Protein AF-A0A6P6FP82-F1 (afdb_monomer_lite)

Secondary structure (DSSP, 8-state):
--HHHHHHHHT-HHHHHHHHHH-GGGGG---TTS--HHHHHHHTT-HHHHHHHHHTHHHHTTTTT---TTS--HHHHHHHHT-HHHHHHHHH-TTS-SS---TTS--HHHHHHT-SSS-HHHHHHHHHHHHHHHHHHHHHHHH-----------------------------------------------------------HHHHHHHHHHHHHHHHHHHHHHHHHHHHT--TT-B-TTS-BTTTTSHHHHHHHHHHHHHHHHTT-

Foldseek 3Di:
DDPLLVCLLVLVQVVNVVCCVVPVPLQCDADPFRAGSLLNNLLSVNQVNNVVCLVVCVSVLVRQQDATNQQDGSLLSNLQSQPLVSNLVLLQRLSHDQCGATPVRDGSLNSNVVDPSHDPVSSVSSVVSNVVSVVVVVVVVVVPPDDDPPDDDDDDDDDDDDDDDDDDDDDDDYYDDDDDDDDDDDDDDDDDDDDDDDDDPCPVVVVVVVVVVVVVVVVVVVVVVVVVVVVQQPQHADPVRHRPCPPPPVSVVVVVVVVVVVVVVVD

Radius of gyration: 35.84 Å; chains: 1; bounding box: 70×72×94 Å

pLDDT: mean 72.6, std 26.02, range [20.81, 97.88]

Structure (mmCIF, N/CA/C/O backbone):
data_AF-A0A6P6FP82-F1
#
_entry.id   AF-A0A6P6FP82-F1
#
loop_
_atom_site.group_PDB
_atom_site.id
_atom_site.type_symbol
_atom_site.label_atom_id
_atom_site.label_alt_id
_atom_site.label_comp_id
_atom_site.label_asym_id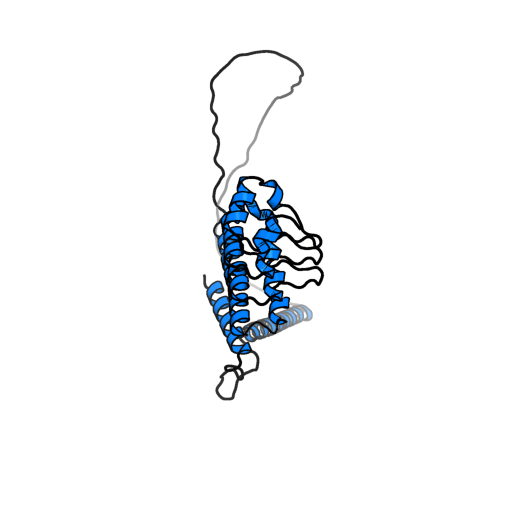
_atom_site.label_entity_id
_atom_site.label_seq_id
_atom_site.pdbx_PDB_ins_code
_atom_site.Cartn_x
_atom_site.Cartn_y
_atom_site.Cartn_z
_atom_site.occupancy
_atom_site.B_iso_or_equiv
_atom_site.auth_seq_id
_atom_site.auth_comp_id
_atom_site.auth_asym_id
_atom_site.auth_atom_id
_atom_site.pdbx_PDB_model_num
ATOM 1 N N . MET A 1 1 ? -0.947 2.609 -21.643 1.00 79.69 1 MET A N 1
ATOM 2 C CA . MET A 1 1 ? -0.462 1.317 -21.106 1.00 79.69 1 MET A CA 1
ATOM 3 C C . MET A 1 1 ? 0.835 0.997 -21.827 1.00 79.69 1 MET A C 1
ATOM 5 O O . MET A 1 1 ? 0.791 0.861 -23.040 1.00 79.69 1 MET A O 1
ATOM 9 N N . SER A 1 2 ? 1.967 0.987 -21.117 1.00 92.62 2 SER A N 1
ATOM 10 C CA . SER A 1 2 ? 3.308 0.765 -21.699 1.00 92.62 2 SER A CA 1
ATOM 11 C C . SER A 1 2 ? 3.771 -0.691 -21.548 1.00 92.62 2 SER A C 1
ATOM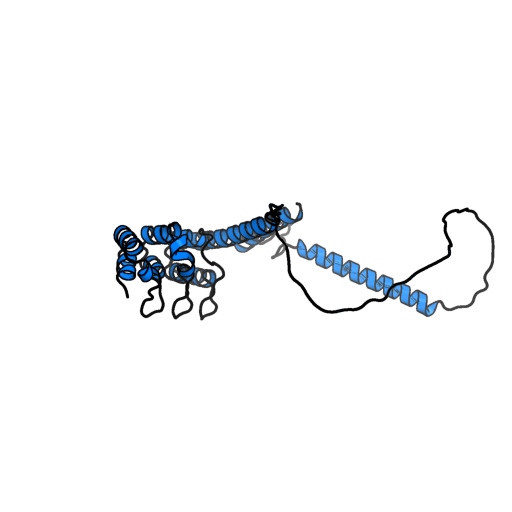 13 O O . SER A 1 2 ? 3.133 -1.471 -20.837 1.00 92.62 2 SER A O 1
ATOM 15 N N . ALA A 1 3 ? 4.902 -1.048 -22.169 1.00 94.12 3 ALA A N 1
ATOM 16 C CA . ALA A 1 3 ? 5.528 -2.365 -22.016 1.00 94.12 3 ALA A CA 1
ATOM 17 C C . ALA A 1 3 ? 5.774 -2.729 -20.538 1.00 94.12 3 ALA A C 1
ATOM 19 O O . ALA A 1 3 ? 5.470 -3.848 -20.125 1.00 94.12 3 ALA A O 1
ATOM 20 N N . LEU A 1 4 ? 6.206 -1.759 -19.721 1.00 94.38 4 LEU A N 1
ATOM 21 C CA . LEU A 1 4 ? 6.426 -1.944 -18.284 1.00 94.38 4 LEU A CA 1
ATOM 22 C C . LEU A 1 4 ? 5.133 -2.323 -17.541 1.00 94.38 4 LEU A C 1
ATOM 24 O O . LEU A 1 4 ? 5.138 -3.229 -16.713 1.00 94.38 4 LEU A O 1
ATOM 28 N N . HIS A 1 5 ? 3.999 -1.695 -17.880 1.00 95.62 5 HIS A N 1
ATOM 29 C CA . HIS A 1 5 ? 2.698 -2.036 -17.287 1.00 95.62 5 HIS A CA 1
ATOM 30 C C . HIS A 1 5 ? 2.266 -3.461 -17.643 1.00 95.62 5 HIS A C 1
ATOM 32 O O . HIS A 1 5 ? 1.695 -4.163 -16.813 1.00 95.62 5 HIS A O 1
ATOM 38 N N . ILE A 1 6 ? 2.518 -3.892 -18.882 1.00 96.31 6 ILE A N 1
ATOM 39 C CA . ILE A 1 6 ? 2.171 -5.241 -19.340 1.00 96.31 6 ILE A CA 1
ATOM 40 C C . ILE A 1 6 ? 3.038 -6.276 -18.618 1.00 96.31 6 ILE A C 1
ATOM 42 O O . ILE A 1 6 ? 2.504 -7.265 -18.117 1.00 96.31 6 ILE A O 1
ATOM 46 N N . ALA A 1 7 ? 4.346 -6.030 -18.515 1.00 96.19 7 ALA A N 1
ATOM 47 C CA . ALA A 1 7 ? 5.264 -6.895 -17.783 1.00 96.19 7 ALA A CA 1
ATOM 48 C C . ALA A 1 7 ? 4.875 -7.000 -16.297 1.00 96.19 7 ALA A C 1
ATOM 50 O O . ALA A 1 7 ? 4.770 -8.109 -15.772 1.00 96.19 7 ALA A O 1
ATOM 51 N N . ALA A 1 8 ? 4.538 -5.874 -15.658 1.00 96.31 8 ALA A N 1
ATOM 52 C CA . ALA A 1 8 ? 4.043 -5.830 -14.282 1.00 96.31 8 ALA A CA 1
ATOM 53 C C . ALA A 1 8 ? 2.727 -6.597 -14.095 1.00 96.31 8 ALA A C 1
ATOM 55 O O . ALA A 1 8 ? 2.606 -7.396 -13.172 1.00 96.31 8 ALA A O 1
ATOM 56 N N . LYS A 1 9 ? 1.766 -6.434 -15.014 1.00 97.06 9 LYS A N 1
ATOM 57 C CA . LYS A 1 9 ? 0.499 -7.183 -15.013 1.00 97.06 9 LYS A CA 1
ATOM 58 C C . LYS A 1 9 ? 0.713 -8.693 -15.111 1.00 97.06 9 LYS A C 1
ATOM 60 O O . LYS A 1 9 ? -0.011 -9.474 -14.494 1.00 97.06 9 LYS A O 1
ATOM 65 N N . LYS A 1 10 ? 1.668 -9.114 -15.943 1.00 97.19 10 LYS A N 1
ATOM 66 C CA . LYS A 1 10 ? 1.971 -10.530 -16.185 1.00 97.19 10 LYS A CA 1
ATOM 67 C C . LYS A 1 10 ? 2.875 -11.141 -15.118 1.00 97.19 10 LYS A C 1
ATOM 69 O O . LYS A 1 10 ? 2.835 -12.353 -14.951 1.00 97.19 10 LYS A O 1
ATOM 74 N N . GLY A 1 11 ? 3.593 -10.326 -14.348 1.00 95.69 11 GLY A N 1
ATOM 75 C CA . GLY A 1 11 ? 4.520 -10.801 -13.324 1.00 95.69 11 GLY A CA 1
ATOM 76 C C . GLY A 1 11 ? 5.910 -11.135 -13.870 1.00 95.69 11 GLY A C 1
ATOM 77 O O . GLY A 1 11 ? 6.600 -11.948 -13.275 1.00 95.69 11 GLY A O 1
ATOM 78 N N . HIS A 1 12 ? 6.302 -10.568 -15.016 1.00 96.38 12 HIS A N 1
ATOM 79 C CA . HIS A 1 12 ? 7.582 -10.864 -15.669 1.00 96.38 12 HIS A CA 1
ATOM 80 C C . HIS A 1 12 ? 8.699 -9.950 -15.141 1.00 96.38 12 HIS A C 1
ATOM 82 O O . HIS A 1 12 ? 9.104 -9.002 -15.814 1.00 96.38 12 HIS A O 1
ATOM 88 N N . ASP A 1 13 ? 9.195 -10.225 -13.939 1.00 92.69 13 ASP A N 1
ATOM 89 C CA . ASP A 1 13 ? 10.244 -9.459 -13.251 1.00 92.69 13 ASP A CA 1
ATOM 90 C C . ASP A 1 13 ? 11.551 -9.345 -14.058 1.00 92.69 13 ASP A C 1
ATOM 92 O O . ASP A 1 13 ? 12.123 -8.259 -14.143 1.00 92.69 13 ASP A O 1
ATOM 96 N N . ALA A 1 14 ? 11.973 -10.407 -14.753 1.00 93.25 14 ALA A N 1
ATOM 97 C CA . ALA A 1 14 ? 13.157 -10.367 -15.616 1.00 93.25 14 ALA A CA 1
ATOM 98 C C . ALA A 1 14 ? 13.031 -9.328 -16.748 1.00 93.25 14 ALA A C 1
ATOM 100 O O . ALA A 1 14 ? 13.979 -8.602 -17.044 1.00 93.25 14 ALA A O 1
ATOM 101 N N . ILE A 1 15 ? 11.843 -9.210 -17.352 1.00 94.00 15 ILE A N 1
ATOM 102 C CA . ILE A 1 15 ? 11.577 -8.218 -18.404 1.00 94.00 15 ILE A CA 1
ATOM 103 C C . ILE A 1 15 ? 11.550 -6.812 -17.806 1.00 94.00 15 ILE A C 1
ATOM 105 O O . ILE A 1 15 ? 12.083 -5.884 -18.405 1.00 94.00 15 ILE A O 1
ATOM 109 N N . ILE A 1 16 ? 10.950 -6.649 -16.624 1.00 93.56 16 ILE A N 1
ATOM 110 C CA . ILE A 1 16 ? 10.931 -5.366 -15.909 1.00 93.56 16 ILE A CA 1
ATOM 111 C C . ILE A 1 16 ? 12.363 -4.895 -15.647 1.00 93.56 16 ILE A C 1
ATOM 113 O O . ILE A 1 16 ? 12.669 -3.743 -15.941 1.00 93.56 16 ILE A O 1
ATOM 117 N N . ARG A 1 17 ? 13.247 -5.787 -15.180 1.00 91.25 17 ARG A N 1
ATOM 118 C CA . ARG A 1 17 ? 14.666 -5.484 -14.949 1.00 91.25 17 ARG A CA 1
ATOM 119 C C . ARG A 1 17 ? 15.355 -4.994 -16.225 1.00 91.25 17 ARG A C 1
ATOM 121 O O . ARG A 1 17 ? 15.897 -3.896 -16.237 1.00 91.25 17 ARG A O 1
ATOM 128 N N . VAL A 1 18 ? 15.237 -5.745 -17.323 1.00 93.06 18 VAL A N 1
ATOM 129 C CA . VAL A 1 18 ? 15.828 -5.354 -18.618 1.00 93.06 18 VAL A CA 1
ATOM 130 C C . VAL A 1 18 ? 15.282 -4.011 -19.113 1.00 93.06 18 VAL A C 1
ATOM 132 O O . VAL A 1 18 ? 16.049 -3.186 -19.605 1.00 93.06 18 VAL A O 1
ATOM 135 N N . LEU A 1 19 ? 13.974 -3.767 -18.975 1.00 91.50 19 LEU A N 1
ATOM 136 C CA . LEU A 1 19 ? 13.350 -2.503 -19.380 1.00 91.50 19 LEU A CA 1
ATOM 137 C C . LEU A 1 19 ? 13.852 -1.318 -18.550 1.00 91.50 19 LEU A C 1
ATOM 139 O O . LEU A 1 19 ? 14.096 -0.258 -19.117 1.00 91.50 19 LEU A O 1
ATOM 143 N N . MET A 1 20 ? 14.019 -1.495 -17.238 1.00 88.25 20 MET A N 1
ATOM 144 C CA . MET A 1 20 ? 14.558 -0.455 -16.357 1.00 88.25 20 MET A CA 1
ATOM 145 C C . MET A 1 20 ? 16.017 -0.130 -16.664 1.00 88.25 20 MET A C 1
ATOM 147 O O . MET A 1 20 ? 16.399 1.035 -16.609 1.00 88.25 20 MET A O 1
ATOM 151 N N . ASP A 1 21 ? 16.816 -1.145 -16.992 1.00 89.19 21 ASP A N 1
ATOM 152 C CA . ASP A 1 21 ? 18.240 -0.971 -17.277 1.00 89.19 21 ASP A CA 1
ATOM 153 C C . ASP A 1 21 ? 18.470 -0.381 -18.678 1.00 89.19 21 ASP A C 1
ATOM 155 O O . ASP A 1 21 ? 19.372 0.429 -18.875 1.00 89.19 21 ASP A O 1
ATOM 159 N N . SER A 1 22 ? 17.629 -0.747 -19.651 1.00 90.12 22 SER A N 1
ATOM 160 C CA . SER A 1 22 ? 17.764 -0.293 -21.043 1.00 90.12 22 SER A CA 1
ATOM 161 C C . SER A 1 22 ? 17.087 1.053 -21.307 1.00 90.12 22 SER A C 1
ATOM 163 O O . SER A 1 22 ? 17.529 1.808 -22.171 1.00 90.12 22 SER A O 1
ATOM 165 N N . CYS A 1 23 ? 15.979 1.348 -20.619 1.00 86.50 23 CYS A N 1
ATOM 166 C CA . CYS A 1 23 ? 15.167 2.542 -20.855 1.00 86.50 23 CYS A CA 1
ATOM 167 C C . CYS A 1 23 ? 14.609 3.100 -19.531 1.00 86.50 23 CYS A C 1
ATOM 169 O O . CYS A 1 23 ? 13.426 2.910 -19.245 1.00 86.50 23 CYS A O 1
ATOM 171 N N . PRO A 1 24 ? 15.408 3.825 -18.727 1.00 82.69 24 PRO A N 1
ATOM 172 C CA . PRO A 1 24 ? 14.985 4.317 -17.411 1.00 82.69 24 PRO A CA 1
ATOM 173 C C . PRO A 1 24 ? 13.708 5.175 -17.440 1.00 82.69 24 PRO A C 1
ATOM 175 O O . PRO A 1 24 ? 12.875 5.083 -16.535 1.00 82.69 24 PRO A O 1
ATOM 178 N N . ASP A 1 25 ? 13.503 5.934 -18.520 1.00 84.50 25 ASP A N 1
ATOM 179 C CA . ASP A 1 25 ? 12.360 6.837 -18.713 1.00 84.50 25 ASP A CA 1
ATOM 180 C C . ASP A 1 25 ? 10.998 6.123 -18.674 1.00 84.50 25 ASP A C 1
ATOM 182 O O . ASP A 1 25 ? 9.969 6.728 -18.362 1.00 84.50 25 ASP A O 1
ATOM 186 N N . VAL A 1 26 ? 10.962 4.810 -18.944 1.00 85.56 26 VAL A N 1
ATOM 187 C CA . VAL A 1 26 ? 9.708 4.037 -18.959 1.00 85.56 26 VAL A CA 1
ATOM 188 C C . VAL A 1 26 ? 9.077 3.888 -17.574 1.00 85.56 26 VAL A C 1
ATOM 190 O O . VAL A 1 26 ? 7.885 3.581 -17.488 1.00 85.56 26 VAL A O 1
ATOM 193 N N . CYS A 1 27 ? 9.849 4.111 -16.504 1.00 84.69 27 CYS A N 1
ATOM 194 C CA . CYS A 1 27 ? 9.399 4.007 -15.116 1.00 84.69 27 CYS A CA 1
ATOM 195 C C . CYS A 1 27 ? 8.324 5.044 -14.770 1.00 84.69 27 CYS A C 1
ATOM 197 O O . CYS A 1 27 ? 7.363 4.717 -14.075 1.00 84.69 27 CYS A O 1
ATOM 199 N N . GLY A 1 28 ? 8.457 6.268 -15.291 1.00 87.19 28 GLY A N 1
ATOM 200 C CA . GLY A 1 28 ? 7.539 7.378 -15.018 1.00 87.19 28 GLY A CA 1
ATOM 201 C C . GLY A 1 28 ? 6.257 7.368 -15.852 1.00 87.19 28 GLY A C 1
ATOM 202 O O . GLY A 1 28 ? 5.385 8.213 -15.655 1.00 87.19 28 GLY A O 1
ATOM 203 N N . LEU A 1 29 ? 6.116 6.432 -16.796 1.00 91.19 29 LEU A N 1
ATOM 204 C CA . LEU A 1 29 ? 4.937 6.367 -17.651 1.00 91.19 29 LEU A CA 1
ATOM 205 C C . LEU A 1 29 ? 3.703 5.952 -16.849 1.00 91.19 29 LEU A C 1
ATOM 207 O O . LEU A 1 29 ? 3.738 4.998 -16.072 1.00 91.19 29 LEU A O 1
ATOM 211 N N . LEU A 1 30 ? 2.585 6.619 -17.129 1.00 94.44 30 LEU A N 1
ATOM 212 C CA . LEU A 1 30 ? 1.287 6.327 -16.531 1.00 94.44 30 LEU A CA 1
ATOM 213 C C . LEU A 1 30 ? 0.349 5.660 -17.544 1.00 94.44 30 LEU A C 1
ATOM 215 O O . LEU A 1 30 ? 0.445 5.860 -18.760 1.00 94.44 30 LEU A O 1
ATOM 219 N N . ASP A 1 31 ? -0.576 4.836 -17.057 1.00 94.81 31 ASP A N 1
ATOM 220 C CA . ASP A 1 31 ? -1.685 4.340 -17.864 1.00 94.81 31 ASP A CA 1
ATOM 221 C C . ASP A 1 31 ? -2.816 5.383 -18.006 1.00 94.81 31 ASP A C 1
ATOM 223 O O . ASP A 1 31 ? -2.752 6.499 -17.497 1.00 94.81 31 ASP A O 1
ATOM 227 N N . LYS A 1 32 ? -3.895 5.014 -18.710 1.00 95.56 32 LYS A N 1
ATOM 228 C CA . LYS A 1 32 ? -5.058 5.895 -18.938 1.00 95.56 32 LYS A CA 1
ATOM 229 C C . LYS A 1 32 ? -5.814 6.287 -17.657 1.00 95.56 32 LYS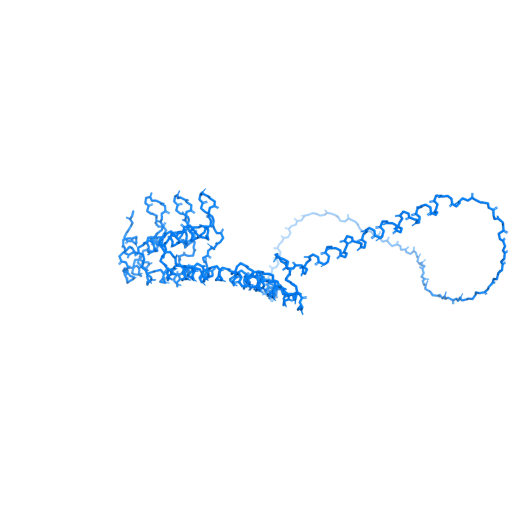 A C 1
ATOM 231 O O . LYS A 1 32 ? -6.678 7.156 -17.698 1.00 95.56 32 LYS A O 1
ATOM 236 N N . HIS A 1 33 ? -5.529 5.621 -16.543 1.00 95.25 33 HIS A N 1
ATOM 237 C CA . HIS A 1 33 ? -6.102 5.881 -15.229 1.00 95.25 33 HIS A CA 1
ATOM 238 C C . HIS A 1 33 ? -5.115 6.610 -14.308 1.00 95.25 33 HIS A C 1
ATOM 240 O O . HIS A 1 33 ? -5.393 6.726 -13.117 1.00 95.25 33 HIS A O 1
ATOM 246 N N . GLY A 1 34 ? -3.985 7.096 -14.833 1.00 95.31 34 GLY A N 1
ATOM 247 C CA . GLY A 1 34 ? -2.948 7.746 -14.032 1.00 95.31 34 GLY A CA 1
ATOM 248 C C . GLY A 1 34 ? -2.167 6.764 -13.158 1.00 95.31 34 GLY A C 1
ATOM 249 O O . GLY A 1 34 ? -1.538 7.175 -12.192 1.00 95.31 34 GLY A O 1
ATOM 250 N N . ARG A 1 35 ? -2.226 5.460 -13.448 1.00 95.38 35 ARG A N 1
ATOM 251 C CA . ARG A 1 35 ? -1.578 4.428 -12.634 1.00 95.38 35 ARG A CA 1
ATOM 252 C C . ARG A 1 35 ? -0.172 4.156 -13.137 1.00 95.38 35 ARG A C 1
ATOM 254 O O . ARG A 1 35 ? 0.047 4.086 -14.341 1.00 95.38 35 ARG A O 1
ATOM 261 N N . THR A 1 36 ? 0.747 3.933 -12.207 1.00 94.88 36 THR A N 1
ATOM 262 C CA . THR A 1 36 ? 2.095 3.424 -12.496 1.00 94.88 36 THR A CA 1
ATOM 263 C C . THR A 1 36 ? 2.077 1.907 -12.705 1.00 94.88 36 THR A C 1
ATOM 265 O O . THR A 1 36 ? 1.128 1.219 -12.316 1.00 94.88 36 THR A O 1
ATOM 268 N N . ALA A 1 37 ? 3.166 1.343 -13.234 1.00 94.94 37 ALA A N 1
ATOM 269 C CA . ALA A 1 37 ? 3.341 -0.111 -13.312 1.00 94.94 37 ALA A CA 1
ATOM 270 C C . ALA A 1 37 ? 3.240 -0.806 -11.935 1.00 94.94 37 ALA A C 1
ATOM 272 O O . ALA A 1 37 ? 2.762 -1.937 -11.857 1.00 94.94 37 ALA A O 1
ATOM 273 N N . PHE A 1 38 ? 3.603 -0.111 -10.851 1.00 95.75 38 PHE A N 1
ATOM 274 C CA . PHE A 1 38 ? 3.488 -0.616 -9.481 1.00 95.75 38 PHE A CA 1
ATOM 275 C C . PHE A 1 38 ? 2.029 -0.845 -9.056 1.00 95.75 38 PHE A C 1
ATOM 277 O O . PHE A 1 38 ? 1.701 -1.917 -8.552 1.00 95.75 38 PHE A O 1
ATOM 284 N N . HIS A 1 39 ? 1.123 0.094 -9.359 1.00 96.94 39 HIS A N 1
ATOM 285 C CA . HIS A 1 39 ? -0.317 -0.093 -9.124 1.00 96.94 39 HIS A CA 1
ATOM 286 C C . HIS A 1 39 ? -0.846 -1.335 -9.846 1.00 96.94 39 HIS A C 1
ATOM 288 O O . HIS A 1 39 ? -1.628 -2.095 -9.282 1.00 96.94 39 HIS A O 1
ATOM 294 N N . ILE A 1 40 ? -0.402 -1.555 -11.089 1.00 97.06 40 ILE A N 1
ATOM 295 C CA . ILE A 1 40 ? -0.829 -2.704 -11.893 1.00 97.06 40 ILE A CA 1
ATOM 296 C C . ILE A 1 40 ? -0.309 -4.018 -11.312 1.00 97.06 40 ILE A C 1
ATOM 298 O O . ILE A 1 40 ? -1.050 -5.000 -11.300 1.00 97.06 40 ILE A O 1
ATOM 302 N N . ALA A 1 41 ? 0.935 -4.053 -10.826 1.00 96.81 41 ALA A N 1
ATOM 303 C CA . ALA A 1 41 ? 1.494 -5.234 -10.168 1.00 96.81 41 ALA A CA 1
ATOM 304 C C . ALA A 1 41 ? 0.691 -5.612 -8.916 1.00 96.81 41 ALA A C 1
ATOM 306 O O . ALA A 1 41 ? 0.371 -6.786 -8.728 1.00 96.81 41 ALA A O 1
ATOM 307 N N . VAL A 1 42 ? 0.321 -4.614 -8.108 1.00 97.62 42 VAL A N 1
ATOM 308 C CA . VAL A 1 42 ? -0.512 -4.795 -6.912 1.00 97.62 42 VAL A CA 1
ATOM 309 C C . VAL A 1 42 ? -1.920 -5.267 -7.281 1.00 97.62 42 VAL A C 1
ATOM 311 O O . VAL A 1 42 ? -2.366 -6.289 -6.768 1.00 97.62 42 VAL A O 1
ATOM 314 N N . GLU A 1 43 ? -2.593 -4.590 -8.218 1.00 97.50 43 GLU A N 1
ATOM 315 C CA . GLU A 1 43 ? -3.927 -4.979 -8.705 1.00 97.50 43 GLU A CA 1
ATOM 316 C C . GLU A 1 43 ? -3.940 -6.410 -9.262 1.00 97.50 43 GLU A C 1
ATOM 318 O O . GLU A 1 43 ? -4.875 -7.175 -9.039 1.00 97.50 43 GLU A O 1
ATOM 323 N N . SER A 1 44 ? -2.870 -6.788 -9.966 1.00 97.44 44 SER A N 1
ATOM 324 C CA . SER A 1 44 ? -2.718 -8.101 -10.607 1.00 97.44 44 SER A CA 1
ATOM 325 C C . SER A 1 44 ? -2.136 -9.174 -9.681 1.00 97.44 44 SER A C 1
ATOM 327 O O . SER A 1 44 ? -1.836 -10.279 -10.147 1.00 97.44 44 SER A O 1
ATOM 329 N N . GLN A 1 45 ? -1.955 -8.848 -8.398 1.00 97.25 45 GLN A N 1
ATOM 330 C CA . GLN A 1 45 ? -1.483 -9.741 -7.342 1.00 97.25 45 GLN A CA 1
ATOM 331 C C . GLN A 1 45 ? -0.117 -10.384 -7.648 1.00 97.25 45 GLN A C 1
ATOM 333 O O . GLN A 1 45 ? 0.109 -11.572 -7.427 1.00 97.25 45 GLN A O 1
ATOM 338 N N . LYS A 1 46 ? 0.815 -9.612 -8.223 1.00 97.69 46 LYS A N 1
ATOM 339 C CA . LYS A 1 46 ? 2.152 -10.094 -8.611 1.00 97.69 46 LYS A CA 1
ATOM 340 C C . LYS A 1 46 ? 3.175 -9.814 -7.521 1.00 97.69 46 LYS A C 1
ATOM 342 O O . LYS A 1 46 ? 3.978 -8.895 -7.638 1.00 97.69 46 LYS A O 1
ATOM 347 N N . GLU A 1 47 ? 3.163 -10.634 -6.474 1.00 96.06 47 GLU A N 1
ATOM 348 C CA . GLU A 1 47 ? 4.005 -10.458 -5.281 1.00 96.06 47 GLU A CA 1
ATOM 349 C C . GLU A 1 47 ? 5.493 -10.260 -5.578 1.00 96.06 47 GLU A C 1
ATOM 351 O O . GLU A 1 47 ? 6.103 -9.339 -5.042 1.00 96.06 47 GLU A O 1
ATOM 356 N N . MET A 1 48 ? 6.076 -11.099 -6.439 1.00 95.44 48 MET A N 1
ATOM 357 C CA . MET A 1 48 ? 7.506 -11.029 -6.765 1.00 95.44 48 MET A CA 1
ATOM 358 C C . MET A 1 48 ? 7.869 -9.702 -7.430 1.00 95.44 48 MET A C 1
ATOM 360 O O . MET A 1 48 ? 8.886 -9.099 -7.106 1.00 95.44 48 MET A O 1
ATOM 364 N N . VAL A 1 49 ? 6.991 -9.202 -8.300 1.00 95.69 49 VAL A N 1
ATOM 365 C CA . VAL A 1 49 ? 7.161 -7.895 -8.936 1.00 95.69 49 VAL A CA 1
ATOM 366 C C . VAL A 1 49 ? 6.967 -6.759 -7.930 1.00 95.69 49 VAL A C 1
ATOM 368 O O . VAL A 1 49 ? 7.704 -5.780 -7.975 1.00 95.69 49 VAL A O 1
ATOM 371 N N . VAL A 1 50 ? 6.011 -6.877 -7.002 1.00 95.75 50 VAL A N 1
ATOM 372 C CA . VAL A 1 50 ? 5.817 -5.889 -5.927 1.00 95.75 50 VAL A CA 1
ATOM 373 C C . VAL A 1 50 ? 7.067 -5.792 -5.051 1.00 95.75 50 VAL A C 1
ATOM 375 O O . VAL A 1 50 ? 7.551 -4.686 -4.827 1.00 95.75 50 VAL A O 1
ATOM 378 N N . LYS A 1 51 ? 7.625 -6.927 -4.610 1.00 94.50 51 LYS A N 1
ATOM 379 C CA . LYS A 1 51 ? 8.881 -6.968 -3.840 1.00 94.50 51 LYS A CA 1
ATOM 380 C C . LYS A 1 51 ? 10.031 -6.347 -4.626 1.00 94.50 51 LYS A C 1
ATOM 382 O O . LYS A 1 51 ? 10.704 -5.463 -4.109 1.00 94.50 51 LYS A O 1
ATOM 387 N N . PHE A 1 52 ? 10.173 -6.721 -5.896 1.00 92.81 52 PHE A N 1
ATOM 388 C CA . PHE A 1 52 ? 11.187 -6.156 -6.781 1.00 92.81 52 PHE A CA 1
ATOM 389 C C . PHE A 1 52 ? 11.100 -4.622 -6.875 1.00 92.81 52 PHE A C 1
ATOM 391 O O . PHE A 1 52 ? 12.108 -3.938 -6.723 1.00 92.81 52 PHE A O 1
ATOM 398 N N . PHE A 1 53 ? 9.901 -4.055 -7.054 1.00 92.25 53 PHE A N 1
ATOM 399 C CA . PHE A 1 53 ? 9.720 -2.598 -7.083 1.00 92.25 53 PHE A CA 1
ATOM 400 C C . PHE A 1 53 ? 10.074 -1.911 -5.748 1.00 92.25 53 PHE A C 1
ATOM 402 O O . PHE A 1 53 ? 10.554 -0.778 -5.767 1.00 92.25 53 PHE A O 1
ATOM 409 N N . LEU A 1 54 ? 9.848 -2.564 -4.602 1.00 91.00 54 LEU A N 1
ATOM 410 C CA . LEU A 1 54 ? 10.183 -2.029 -3.272 1.00 91.00 54 LEU A CA 1
ATOM 411 C C . LEU A 1 54 ? 11.690 -2.099 -2.959 1.00 91.00 54 LEU A C 1
ATOM 413 O O . LEU A 1 54 ? 12.250 -1.180 -2.347 1.00 91.00 54 LEU A O 1
ATOM 417 N N . GLU A 1 55 ? 12.356 -3.163 -3.410 1.00 89.06 55 GLU A N 1
ATOM 418 C CA . GLU A 1 55 ? 13.812 -3.333 -3.327 1.00 89.06 55 GLU A CA 1
ATOM 419 C C . GLU A 1 55 ? 14.528 -2.286 -4.190 1.00 89.06 55 GLU A C 1
ATOM 421 O O . GLU A 1 55 ? 15.397 -1.560 -3.708 1.00 89.06 55 GLU A O 1
ATOM 426 N N . GLU A 1 56 ? 14.071 -2.105 -5.43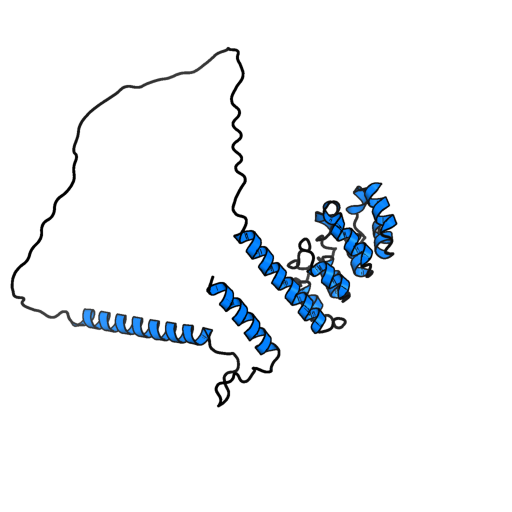0 1.00 82.88 56 GLU A N 1
ATOM 427 C CA . GLU A 1 56 ? 14.590 -1.120 -6.387 1.00 82.88 56 GLU A CA 1
ATOM 428 C C . GLU A 1 56 ? 14.034 0.296 -6.168 1.00 82.88 56 GLU A C 1
ATOM 430 O O . GLU A 1 56 ? 14.182 1.186 -7.012 1.00 82.88 56 GLU A O 1
ATOM 435 N N . ALA A 1 57 ? 13.410 0.552 -5.015 1.00 63.28 57 ALA A N 1
ATOM 436 C CA . ALA A 1 57 ? 12.732 1.814 -4.747 1.00 63.28 57 ALA A CA 1
ATOM 437 C C . ALA A 1 57 ? 13.664 3.033 -4.703 1.00 63.28 57 ALA A C 1
ATOM 439 O O . ALA A 1 57 ? 13.159 4.136 -4.598 1.00 63.28 57 ALA A O 1
ATOM 440 N N . ILE A 1 58 ? 14.990 2.902 -4.809 1.00 64.31 58 ILE A N 1
ATOM 441 C CA . ILE A 1 58 ? 15.870 4.064 -5.048 1.00 64.31 58 ILE A CA 1
ATOM 442 C C . ILE A 1 58 ? 15.590 4.657 -6.439 1.00 64.31 58 ILE A C 1
ATOM 444 O O . ILE A 1 58 ? 15.509 5.872 -6.585 1.00 64.31 58 ILE A O 1
ATOM 448 N N . ARG A 1 59 ? 15.361 3.803 -7.446 1.00 66.38 59 ARG A N 1
ATOM 449 C CA . ARG A 1 59 ? 15.004 4.207 -8.817 1.00 66.38 59 ARG A CA 1
ATOM 450 C C . ARG A 1 59 ? 13.521 4.559 -8.959 1.00 66.38 59 ARG A C 1
ATOM 452 O O . ARG A 1 59 ? 13.143 5.283 -9.872 1.00 66.38 59 ARG A O 1
ATOM 459 N N . PHE A 1 60 ? 12.684 4.042 -8.056 1.00 69.88 60 PHE A N 1
ATOM 460 C CA . PHE A 1 60 ? 11.220 4.131 -8.120 1.00 69.88 60 PHE A CA 1
ATOM 461 C C . PHE A 1 60 ? 10.591 4.960 -6.980 1.00 69.88 60 PHE A C 1
ATOM 463 O O . PHE A 1 60 ? 9.373 4.931 -6.799 1.00 69.88 60 PHE A O 1
ATOM 470 N N . ARG A 1 61 ? 11.402 5.685 -6.193 1.00 68.75 61 ARG A N 1
ATOM 471 C CA . ARG A 1 61 ? 11.014 6.259 -4.888 1.00 68.75 61 ARG A CA 1
ATOM 472 C C . ARG A 1 61 ? 9.802 7.171 -4.963 1.00 68.75 61 ARG A C 1
ATOM 474 O O . ARG A 1 61 ? 8.883 7.052 -4.160 1.00 68.75 61 ARG A O 1
ATOM 481 N N . ASP A 1 62 ? 9.789 8.048 -5.955 1.00 77.69 62 ASP A N 1
ATOM 482 C CA . ASP A 1 62 ? 8.723 9.036 -6.095 1.00 77.69 62 ASP A CA 1
ATOM 483 C C . ASP A 1 62 ? 7.453 8.412 -6.694 1.00 77.69 62 ASP A C 1
ATOM 485 O O . ASP A 1 62 ? 6.371 8.981 -6.601 1.00 77.69 62 ASP A O 1
ATOM 489 N N . LEU A 1 63 ? 7.561 7.205 -7.263 1.00 86.06 63 LEU A N 1
ATOM 490 C CA . LEU A 1 63 ? 6.501 6.525 -8.005 1.00 86.06 63 LEU A CA 1
ATOM 491 C C . LEU A 1 63 ? 5.695 5.529 -7.150 1.00 86.06 63 LEU A C 1
ATOM 493 O O . LEU A 1 63 ? 4.554 5.219 -7.502 1.00 86.06 63 LEU A O 1
ATOM 497 N N . ILE A 1 64 ? 6.252 5.017 -6.043 1.00 90.50 64 ILE A N 1
ATOM 498 C CA . ILE A 1 64 ? 5.576 4.024 -5.178 1.00 90.50 64 ILE A CA 1
ATOM 499 C C . ILE A 1 64 ? 4.377 4.605 -4.411 1.00 90.50 64 ILE A C 1
ATOM 501 O O . ILE A 1 64 ? 3.411 3.887 -4.157 1.00 90.50 64 ILE A O 1
ATOM 505 N N . ASN A 1 65 ? 4.411 5.906 -4.102 1.00 93.38 65 ASN A N 1
ATOM 506 C CA . ASN A 1 65 ? 3.339 6.629 -3.406 1.00 93.38 65 ASN A CA 1
ATOM 507 C C . ASN A 1 65 ? 2.521 7.534 -4.339 1.00 93.38 65 ASN A C 1
ATOM 509 O O . ASN A 1 65 ? 1.681 8.302 -3.866 1.00 93.38 65 ASN A O 1
ATOM 513 N N . LEU A 1 66 ? 2.747 7.458 -5.658 1.00 95.06 66 LEU A N 1
ATOM 514 C CA . LEU A 1 66 ? 1.934 8.205 -6.613 1.00 95.06 66 LEU A CA 1
ATOM 515 C C . LEU A 1 66 ? 0.464 7.827 -6.475 1.00 95.06 66 LEU A C 1
ATOM 517 O O . LEU A 1 66 ? 0.117 6.678 -6.203 1.00 95.06 66 LEU A O 1
ATOM 521 N N . LYS A 1 67 ? -0.390 8.820 -6.699 1.00 96.38 67 LYS A N 1
ATOM 522 C CA . LYS A 1 67 ? -1.837 8.659 -6.694 1.00 96.38 67 LYS A CA 1
ATOM 523 C C . LYS A 1 67 ? -2.349 8.526 -8.121 1.00 96.38 67 LYS A C 1
ATOM 525 O O . LYS A 1 67 ? -1.947 9.290 -8.996 1.00 96.38 67 LYS A O 1
ATOM 530 N N . ASP A 1 68 ? -3.263 7.590 -8.332 1.00 96.88 68 ASP A N 1
ATOM 531 C CA . ASP A 1 68 ? -3.991 7.452 -9.589 1.00 96.88 68 ASP A CA 1
ATOM 532 C C . ASP A 1 68 ? -5.038 8.572 -9.784 1.00 96.88 68 ASP A C 1
ATOM 534 O O . ASP A 1 68 ? -5.225 9.458 -8.943 1.00 96.88 68 ASP A O 1
ATOM 538 N N . ASN A 1 69 ? -5.798 8.519 -10.883 1.00 97.69 69 ASN A N 1
ATOM 539 C CA . ASN A 1 69 ? -6.846 9.503 -11.179 1.00 97.69 69 ASN A CA 1
ATOM 540 C C . ASN A 1 69 ? -7.976 9.552 -10.132 1.00 97.69 69 ASN A C 1
ATOM 542 O O . ASN A 1 69 ? -8.750 10.513 -10.124 1.00 97.69 69 ASN A O 1
ATOM 546 N N . LYS A 1 70 ? -8.107 8.550 -9.257 1.00 97.25 70 LYS A N 1
ATOM 547 C CA . LYS A 1 70 ? -9.057 8.508 -8.133 1.00 97.25 70 LYS A CA 1
ATOM 548 C C . LYS A 1 70 ? -8.407 8.914 -6.803 1.00 97.25 70 LYS A C 1
ATOM 550 O O . LYS A 1 70 ? -9.068 8.919 -5.768 1.00 97.25 70 LYS A O 1
ATOM 555 N N . GLY A 1 71 ? -7.136 9.307 -6.818 1.00 97.06 71 GLY A N 1
ATOM 556 C CA . GLY A 1 71 ? -6.382 9.632 -5.614 1.00 97.06 71 GLY A CA 1
ATOM 557 C C . GLY A 1 71 ? -5.852 8.400 -4.875 1.00 97.06 71 GLY A C 1
ATOM 558 O O . GLY A 1 71 ? -5.303 8.554 -3.790 1.00 97.06 71 GLY A O 1
ATOM 559 N N . ASN A 1 72 ? -6.024 7.193 -5.413 1.00 97.81 72 ASN A N 1
ATOM 560 C CA . ASN A 1 72 ? -5.590 5.968 -4.758 1.00 97.81 72 ASN A CA 1
ATOM 561 C C . ASN A 1 72 ? -4.090 5.773 -4.968 1.00 97.81 72 ASN A C 1
ATOM 563 O O . ASN A 1 72 ? -3.614 5.819 -6.098 1.00 97.81 72 ASN A O 1
ATOM 567 N N . THR A 1 73 ? -3.367 5.507 -3.884 1.00 96.94 73 THR A N 1
ATOM 568 C CA . THR A 1 73 ? -2.011 4.944 -3.956 1.00 96.94 73 THR A CA 1
ATOM 569 C C . THR A 1 73 ? -2.075 3.432 -4.173 1.00 96.94 73 THR A C 1
ATOM 571 O O . THR A 1 73 ? -3.127 2.807 -3.995 1.00 96.94 73 THR A O 1
ATOM 574 N N . ALA A 1 74 ? -0.937 2.802 -4.464 1.00 96.38 74 ALA A N 1
ATOM 575 C CA . ALA A 1 74 ? -0.848 1.346 -4.552 1.00 96.38 74 ALA A CA 1
ATOM 576 C C . ALA A 1 74 ? -1.329 0.635 -3.268 1.00 96.38 74 ALA A C 1
ATOM 578 O O . ALA A 1 74 ? -1.929 -0.434 -3.354 1.00 96.38 74 ALA A O 1
ATOM 579 N N . LEU A 1 75 ? -1.166 1.250 -2.088 1.00 96.94 75 LEU A N 1
ATOM 580 C CA . LEU A 1 75 ? -1.684 0.708 -0.826 1.00 96.94 75 LEU A CA 1
ATOM 581 C C . LEU A 1 75 ? -3.224 0.702 -0.772 1.00 96.94 75 LEU A C 1
ATOM 583 O O . LEU A 1 75 ? -3.813 -0.276 -0.316 1.00 96.94 75 LEU A O 1
ATOM 587 N N . HIS A 1 76 ? -3.893 1.732 -1.303 1.00 97.88 76 HIS A N 1
ATOM 588 C CA . HIS A 1 76 ? -5.359 1.745 -1.431 1.00 97.88 76 HIS A CA 1
ATOM 589 C C . HIS A 1 76 ? -5.845 0.656 -2.397 1.00 97.88 76 HIS A C 1
ATOM 591 O O . HIS A 1 76 ? -6.859 0.001 -2.149 1.00 97.88 76 HIS A O 1
ATOM 597 N N . VAL A 1 77 ? -5.109 0.439 -3.494 1.00 97.19 77 VAL A N 1
ATOM 598 C CA . VAL A 1 77 ? -5.404 -0.640 -4.446 1.00 97.19 77 VAL A CA 1
ATOM 599 C C . VAL A 1 77 ? -5.267 -2.001 -3.762 1.00 97.19 77 VAL A C 1
ATOM 601 O O . VAL A 1 77 ? -6.189 -2.805 -3.854 1.00 97.19 77 VAL A O 1
ATOM 604 N N . ALA A 1 78 ? -4.189 -2.241 -3.008 1.00 96.88 78 ALA A N 1
ATOM 605 C CA . ALA A 1 78 ? -4.015 -3.477 -2.239 1.00 96.88 78 ALA A CA 1
ATOM 606 C C . ALA A 1 78 ? -5.154 -3.703 -1.234 1.00 96.88 78 ALA A C 1
ATOM 608 O O . ALA A 1 78 ? -5.695 -4.805 -1.156 1.00 96.88 78 ALA A O 1
ATOM 609 N N . ALA A 1 79 ? -5.553 -2.648 -0.517 1.00 96.69 79 ALA A N 1
ATOM 610 C CA . ALA A 1 79 ? -6.667 -2.685 0.424 1.00 96.69 79 ALA A CA 1
ATOM 611 C C . ALA A 1 79 ? -8.002 -3.019 -0.255 1.00 96.69 79 ALA A C 1
ATOM 613 O O . ALA A 1 79 ? -8.815 -3.733 0.320 1.00 96.69 79 ALA A O 1
ATOM 614 N N . THR A 1 80 ? -8.218 -2.540 -1.483 1.00 96.12 80 THR A N 1
ATOM 615 C CA . THR A 1 80 ? -9.432 -2.827 -2.266 1.00 96.12 80 THR A CA 1
ATOM 616 C C . THR A 1 80 ? -9.434 -4.260 -2.794 1.00 96.12 80 THR A C 1
ATOM 618 O O . THR A 1 80 ? -10.467 -4.920 -2.781 1.00 96.12 80 THR A O 1
ATOM 621 N N . VAL A 1 81 ? -8.279 -4.751 -3.252 1.00 95.50 81 VAL A N 1
ATOM 622 C CA . VAL A 1 81 ? -8.129 -6.122 -3.764 1.00 95.50 81 VAL A CA 1
ATOM 623 C C . VAL A 1 81 ? -8.245 -7.155 -2.641 1.00 95.50 81 VAL A C 1
ATOM 625 O O . VAL A 1 81 ? -8.709 -8.259 -2.891 1.00 95.50 81 VAL A O 1
ATOM 628 N N . GLY A 1 82 ? -7.829 -6.815 -1.417 1.00 93.31 82 GLY A N 1
ATOM 629 C CA . GLY A 1 82 ? -7.918 -7.715 -0.263 1.00 93.31 82 GLY A CA 1
ATOM 630 C C . GLY A 1 82 ? -6.861 -8.824 -0.252 1.00 93.31 82 GLY A C 1
ATOM 631 O O . GLY A 1 82 ? -6.972 -9.779 0.504 1.00 93.31 82 GLY A O 1
ATOM 632 N N . HIS A 1 83 ? -5.805 -8.718 -1.065 1.00 94.88 83 HIS A N 1
ATOM 633 C CA . HIS A 1 83 ? -4.743 -9.724 -1.083 1.00 94.88 83 HIS A CA 1
ATOM 634 C C . HIS A 1 83 ? -3.784 -9.534 0.104 1.00 94.88 83 HIS A C 1
ATOM 636 O O . HIS A 1 83 ? -2.788 -8.804 0.003 1.00 94.88 83 HIS A O 1
ATOM 642 N N . PHE A 1 84 ? -4.074 -10.202 1.227 1.00 94.19 84 PHE A N 1
ATOM 643 C CA . PHE A 1 84 ? -3.404 -9.987 2.515 1.00 94.19 84 PHE A CA 1
ATOM 644 C C . PHE A 1 84 ? -1.874 -10.002 2.445 1.00 94.19 84 PHE A C 1
ATOM 646 O O . PHE A 1 84 ? -1.235 -9.134 3.032 1.00 94.19 84 PHE A O 1
ATOM 653 N N . HIS A 1 85 ? -1.254 -10.922 1.699 1.00 95.25 85 HIS A N 1
ATOM 654 C CA . HIS A 1 85 ? 0.212 -10.987 1.653 1.00 95.25 85 HIS A CA 1
ATOM 655 C C . HIS A 1 85 ? 0.842 -9.726 1.041 1.00 95.25 85 HIS A C 1
ATOM 657 O O . HIS A 1 85 ? 1.837 -9.217 1.554 1.00 95.25 85 HIS A O 1
ATOM 663 N N . ILE A 1 86 ? 0.232 -9.174 -0.013 1.00 96.38 86 ILE A N 1
ATOM 664 C CA . ILE A 1 86 ? 0.707 -7.944 -0.667 1.00 96.38 86 ILE A CA 1
ATOM 665 C C . ILE A 1 86 ? 0.427 -6.750 0.228 1.00 96.38 86 ILE A C 1
ATOM 667 O O . ILE A 1 86 ? 1.304 -5.913 0.420 1.00 96.38 86 ILE A O 1
ATOM 671 N N . LEU A 1 87 ? -0.770 -6.701 0.812 1.00 95.56 87 LEU A N 1
ATOM 672 C CA . LEU A 1 87 ? -1.129 -5.676 1.779 1.00 95.56 87 LEU A CA 1
ATOM 673 C C . LEU A 1 87 ? -0.112 -5.642 2.929 1.00 95.56 87 LEU A C 1
ATOM 675 O O . LEU A 1 87 ? 0.433 -4.588 3.228 1.00 95.56 87 LEU A O 1
ATOM 679 N N . ARG A 1 88 ? 0.239 -6.803 3.491 1.00 94.12 88 ARG A N 1
ATOM 680 C CA . ARG A 1 88 ? 1.237 -6.939 4.556 1.00 94.12 88 ARG A CA 1
ATOM 681 C C . ARG A 1 88 ? 2.628 -6.487 4.121 1.00 94.12 88 ARG A C 1
ATOM 683 O O . ARG A 1 88 ? 3.280 -5.785 4.885 1.00 94.12 88 ARG A O 1
ATOM 690 N N . ILE A 1 89 ? 3.080 -6.859 2.918 1.00 94.56 89 ILE A N 1
ATOM 691 C CA . ILE A 1 89 ? 4.361 -6.387 2.361 1.00 94.56 89 ILE A CA 1
ATOM 692 C C . ILE A 1 89 ? 4.382 -4.855 2.313 1.00 94.56 89 ILE A C 1
ATOM 694 O O . ILE A 1 89 ? 5.319 -4.243 2.815 1.00 94.56 89 ILE A O 1
ATOM 698 N N . LEU A 1 90 ? 3.332 -4.237 1.765 1.00 94.50 90 LEU A N 1
ATOM 699 C CA . LEU A 1 90 ? 3.250 -2.783 1.623 1.00 94.50 90 LEU A CA 1
ATOM 700 C C . LEU A 1 90 ? 3.133 -2.069 2.976 1.00 94.50 90 LEU A C 1
ATOM 702 O O . LEU A 1 90 ? 3.777 -1.046 3.180 1.00 94.50 90 LEU A O 1
ATOM 706 N N . THR A 1 91 ? 2.342 -2.594 3.916 1.00 93.19 91 THR A N 1
ATOM 707 C CA . THR A 1 91 ? 2.204 -2.006 5.259 1.00 93.19 91 THR A CA 1
ATOM 708 C C . THR A 1 91 ? 3.482 -2.154 6.087 1.00 93.19 91 THR A C 1
ATOM 710 O O . THR A 1 91 ? 3.730 -1.328 6.961 1.00 93.19 91 THR A O 1
ATOM 713 N N . ASN A 1 92 ? 4.305 -3.169 5.825 1.00 91.25 92 ASN A N 1
ATOM 714 C CA . ASN A 1 92 ? 5.577 -3.361 6.521 1.00 91.25 92 ASN A CA 1
ATOM 715 C C . ASN A 1 92 ? 6.721 -2.516 5.935 1.00 91.25 92 ASN A C 1
ATOM 717 O O . ASN A 1 92 ? 7.733 -2.318 6.600 1.00 91.25 92 ASN A O 1
ATOM 721 N N . ASP A 1 93 ? 6.582 -2.011 4.709 1.00 90.19 93 ASP A N 1
ATOM 722 C CA . ASP A 1 93 ? 7.604 -1.176 4.082 1.00 90.19 93 ASP A CA 1
ATOM 723 C C . ASP A 1 93 ? 7.545 0.264 4.623 1.00 90.19 93 ASP A C 1
ATOM 725 O O . ASP A 1 93 ? 6.490 0.910 4.646 1.00 90.19 93 ASP A O 1
ATOM 729 N N . SER A 1 94 ? 8.680 0.789 5.086 1.00 86.69 94 SER A N 1
ATOM 730 C CA . SER A 1 94 ? 8.775 2.137 5.660 1.00 86.69 94 SER A CA 1
ATOM 731 C C . SER A 1 94 ? 8.607 3.246 4.620 1.00 86.69 94 SER A C 1
ATOM 733 O O . SER A 1 94 ? 8.201 4.350 4.976 1.00 86.69 94 SER A O 1
ATOM 735 N N . LYS A 1 95 ? 8.867 2.963 3.339 1.00 87.44 95 LYS A N 1
ATOM 736 C CA . LYS A 1 95 ? 8.783 3.943 2.248 1.00 87.44 95 LYS A CA 1
ATOM 737 C C . LYS A 1 95 ? 7.344 4.191 1.802 1.00 87.44 95 LYS A C 1
ATOM 739 O O . LYS A 1 95 ? 7.080 5.201 1.153 1.00 87.44 95 LYS A O 1
ATOM 744 N N . ILE A 1 96 ? 6.425 3.278 2.113 1.00 91.50 96 ILE A N 1
ATOM 745 C CA . ILE A 1 96 ? 5.009 3.413 1.775 1.00 91.50 96 ILE A CA 1
ATOM 746 C C . ILE A 1 96 ? 4.330 4.368 2.757 1.00 91.50 96 ILE A C 1
ATOM 748 O O . ILE A 1 96 ? 4.350 4.149 3.976 1.00 91.50 96 ILE A O 1
ATOM 752 N N . ASP A 1 97 ? 3.682 5.393 2.203 1.00 91.19 97 ASP A N 1
ATOM 753 C CA . ASP A 1 97 ? 2.843 6.323 2.950 1.00 91.19 97 ASP A CA 1
ATOM 754 C C . ASP A 1 97 ? 1.513 5.653 3.323 1.00 91.19 97 ASP A C 1
ATOM 756 O O . ASP A 1 97 ? 0.631 5.417 2.491 1.00 91.19 97 ASP A O 1
ATOM 760 N N . LYS A 1 98 ? 1.392 5.338 4.612 1.00 90.62 98 LYS A N 1
ATOM 761 C CA . LYS A 1 98 ? 0.230 4.680 5.223 1.00 90.62 98 LYS A CA 1
ATOM 762 C C . LYS A 1 98 ? -0.866 5.680 5.605 1.00 90.62 98 LYS A C 1
ATOM 764 O O . LYS A 1 98 ? -2.000 5.263 5.820 1.00 90.62 98 LYS A O 1
ATOM 769 N N . GLY A 1 99 ? -0.530 6.971 5.693 1.00 91.19 99 GLY A N 1
ATOM 770 C CA . GLY A 1 99 ? -1.446 8.061 6.037 1.00 91.19 99 GLY A CA 1
ATOM 771 C C . GLY A 1 99 ? -2.092 8.728 4.822 1.00 91.19 99 GLY A C 1
ATOM 772 O O . GLY A 1 99 ? -2.977 9.570 4.982 1.00 91.19 99 GLY A O 1
ATOM 773 N N . ALA A 1 100 ? -1.681 8.358 3.606 1.00 93.12 100 ALA A N 1
ATOM 774 C CA . ALA A 1 100 ? -2.256 8.882 2.378 1.00 93.12 100 ALA A CA 1
ATOM 775 C C . ALA A 1 100 ? -3.779 8.675 2.323 1.00 93.12 100 ALA A C 1
ATOM 777 O O . ALA A 1 100 ? -4.286 7.588 2.598 1.00 93.12 100 ALA A O 1
ATOM 778 N N . THR A 1 101 ? -4.491 9.707 1.871 1.00 96.56 101 THR A N 1
ATOM 779 C CA . THR A 1 101 ? -5.932 9.665 1.597 1.00 96.56 101 THR A CA 1
ATOM 780 C C . THR A 1 101 ? -6.226 9.771 0.104 1.00 96.56 101 THR A C 1
ATOM 782 O O . THR A 1 101 ? -5.516 10.463 -0.641 1.00 96.56 101 THR A O 1
ATOM 785 N N . ASN A 1 102 ? -7.288 9.103 -0.341 1.00 96.69 102 ASN A N 1
ATOM 786 C CA . ASN A 1 102 ? -7.794 9.208 -1.708 1.00 96.69 102 ASN A CA 1
ATOM 787 C C . ASN A 1 102 ? -8.779 10.383 -1.890 1.00 96.69 102 ASN A C 1
ATOM 789 O O . ASN A 1 102 ? -8.994 11.182 -0.976 1.00 96.69 102 ASN A O 1
ATOM 793 N N . LYS A 1 103 ? -9.388 10.517 -3.080 1.00 97.69 103 LYS A N 1
ATOM 794 C CA . LYS A 1 103 ? -10.362 11.597 -3.353 1.00 97.69 103 LYS A CA 1
ATOM 795 C C . LYS A 1 103 ? -11.617 11.529 -2.479 1.00 97.69 103 LYS A C 1
ATOM 797 O O . LYS A 1 103 ? -12.211 12.568 -2.211 1.00 97.69 103 LYS A O 1
ATOM 802 N N . ASP A 1 104 ? -11.965 10.343 -1.990 1.00 96.25 104 ASP A N 1
ATOM 803 C CA . ASP A 1 104 ? -13.077 10.130 -1.060 1.00 96.25 104 ASP A CA 1
ATOM 804 C C . ASP A 1 104 ? -12.677 10.402 0.402 1.00 96.25 104 ASP A C 1
ATOM 806 O O . ASP A 1 104 ? -13.450 10.119 1.314 1.00 96.25 104 ASP A O 1
ATOM 810 N N . LYS A 1 105 ? -11.466 10.934 0.636 1.00 95.81 105 LYS A N 1
ATOM 811 C CA . LYS A 1 105 ? -10.857 11.151 1.958 1.00 95.81 105 LYS A CA 1
ATOM 812 C C . LYS A 1 105 ? -10.698 9.871 2.782 1.00 95.81 105 LYS A C 1
ATOM 814 O O . LYS A 1 105 ? -10.571 9.943 3.999 1.00 95.81 105 LYS A O 1
ATOM 819 N N . LYS A 1 106 ? -10.679 8.713 2.123 1.00 94.56 106 LYS A N 1
ATOM 820 C CA . LYS A 1 106 ? -10.451 7.421 2.766 1.00 94.56 106 LYS A CA 1
ATOM 821 C C . LYS A 1 106 ? -8.969 7.104 2.774 1.00 94.56 106 LYS A C 1
ATOM 823 O O . LYS A 1 106 ? -8.294 7.303 1.765 1.00 94.56 106 LYS A O 1
ATOM 828 N N . THR A 1 107 ? -8.497 6.602 3.901 1.00 95.00 107 THR A N 1
ATOM 829 C CA . THR A 1 107 ? -7.208 5.929 4.042 1.00 95.00 107 THR A CA 1
ATOM 830 C C . THR A 1 107 ? -7.332 4.470 3.603 1.00 95.00 107 THR A C 1
ATOM 832 O O . THR A 1 107 ? -8.434 3.943 3.412 1.00 95.00 107 THR A O 1
ATOM 835 N N . PHE A 1 108 ? -6.207 3.763 3.489 1.00 94.88 108 PHE A N 1
ATOM 836 C CA . PHE A 1 108 ? -6.255 2.321 3.242 1.00 94.88 108 PHE A CA 1
ATOM 837 C C . PHE A 1 108 ? -6.927 1.552 4.397 1.00 94.88 108 PHE A C 1
ATOM 839 O O . PHE A 1 108 ? -7.550 0.521 4.151 1.00 94.88 108 PHE A O 1
ATOM 846 N N . VAL A 1 109 ? -6.852 2.077 5.630 1.00 93.38 109 VAL A N 1
ATOM 847 C CA . VAL A 1 109 ? -7.505 1.512 6.820 1.00 93.38 109 VAL A CA 1
ATOM 848 C C . VAL A 1 109 ? -9.023 1.493 6.648 1.00 93.38 109 VAL A C 1
ATOM 850 O O . VAL A 1 109 ? -9.659 0.459 6.836 1.00 93.38 109 VAL A O 1
ATOM 853 N N . ASP A 1 110 ? -9.598 2.606 6.195 1.00 93.12 110 ASP A N 1
ATOM 854 C CA . ASP A 1 110 ? -11.042 2.715 5.960 1.00 93.12 110 ASP A CA 1
ATOM 855 C C . ASP A 1 110 ? -11.525 1.718 4.893 1.00 93.12 110 ASP A C 1
ATOM 857 O O . ASP A 1 110 ? -12.641 1.192 4.961 1.00 93.12 110 ASP A O 1
ATOM 861 N N . ILE A 1 111 ? -10.673 1.446 3.898 1.00 94.69 111 ILE A N 1
ATOM 862 C CA . ILE A 1 111 ? -10.963 0.494 2.823 1.00 94.69 111 ILE A CA 1
ATOM 863 C C . ILE A 1 111 ? -10.927 -0.943 3.346 1.00 94.69 111 ILE A C 1
ATOM 865 O O . ILE A 1 111 ? -11.874 -1.679 3.079 1.00 94.69 111 ILE A O 1
ATOM 869 N N . ILE A 1 112 ? -9.895 -1.348 4.099 1.00 94.50 112 ILE A N 1
ATOM 870 C CA . ILE A 1 112 ? -9.808 -2.733 4.599 1.00 94.50 112 ILE A CA 1
ATOM 871 C C . ILE A 1 112 ? -10.917 -3.061 5.599 1.00 94.50 112 ILE A C 1
ATOM 873 O O . ILE A 1 112 ? -11.428 -4.173 5.571 1.00 94.50 112 ILE A O 1
ATOM 877 N N . LEU A 1 113 ? -11.350 -2.093 6.417 1.00 91.31 113 LEU A N 1
ATOM 878 C CA . LEU A 1 113 ? -12.477 -2.265 7.344 1.00 91.31 113 LEU A CA 1
ATOM 879 C C . LEU A 1 113 ? -13.811 -2.471 6.614 1.00 91.31 113 LEU A C 1
ATOM 881 O O . LEU A 1 113 ? -14.733 -3.075 7.153 1.00 91.31 113 LEU A O 1
ATOM 885 N N . SER A 1 114 ? -13.914 -1.962 5.386 1.00 90.44 114 SER A N 1
ATOM 886 C CA . SER A 1 114 ? -15.090 -2.124 4.529 1.00 90.44 114 SER A CA 1
ATOM 887 C C . SER A 1 114 ? -14.971 -3.322 3.574 1.00 90.44 114 SER A C 1
ATOM 889 O O . SER A 1 114 ? -15.923 -3.611 2.843 1.00 90.44 114 SER A O 1
ATOM 891 N N . ASN A 1 115 ? -13.813 -3.991 3.526 1.00 90.50 115 ASN A N 1
ATOM 892 C CA . ASN A 1 115 ? -13.538 -5.073 2.587 1.00 90.50 115 ASN A CA 1
ATOM 893 C C . ASN A 1 115 ? -13.991 -6.419 3.168 1.00 90.50 115 ASN A C 1
ATOM 895 O O . ASN A 1 115 ? -13.568 -6.812 4.247 1.00 90.50 115 ASN A O 1
ATOM 899 N N . LYS A 1 116 ? -14.840 -7.137 2.427 1.00 88.81 116 LYS A N 1
ATOM 900 C CA . LYS A 1 116 ? -15.401 -8.431 2.845 1.00 88.81 116 LYS A CA 1
ATOM 901 C C . LYS A 1 116 ? -14.476 -9.622 2.584 1.00 88.81 116 LYS A C 1
ATOM 903 O O . LYS A 1 116 ? -14.732 -10.695 3.114 1.00 88.81 116 LYS A O 1
ATOM 908 N N . GLU A 1 117 ? -13.453 -9.444 1.753 1.00 87.31 117 GLU A N 1
ATOM 909 C CA . GLU A 1 117 ? -12.518 -10.507 1.365 1.00 87.31 117 GLU A CA 1
ATOM 910 C C . GLU A 1 117 ? -11.417 -10.733 2.414 1.00 87.31 117 GLU A C 1
ATOM 912 O O . GLU A 1 117 ? -10.784 -11.785 2.418 1.00 87.31 117 GLU A O 1
ATOM 917 N N . LEU A 1 118 ? -11.184 -9.761 3.303 1.00 89.62 118 LEU A N 1
ATOM 918 C CA . LEU A 1 118 ? -10.187 -9.854 4.371 1.00 89.62 118 LEU A CA 1
ATOM 919 C C . LEU A 1 118 ? -10.795 -10.456 5.638 1.00 89.62 118 LEU A C 1
ATOM 921 O O . LEU A 1 118 ? -11.910 -10.120 6.035 1.00 89.62 118 LEU A O 1
ATOM 925 N N . GLN A 1 119 ? -10.028 -11.308 6.309 1.00 90.25 119 GLN A N 1
ATOM 926 C CA . GLN A 1 119 ? -10.396 -11.859 7.609 1.00 90.25 119 GLN A CA 1
ATOM 927 C C . GLN A 1 119 ? -10.052 -10.886 8.752 1.00 90.25 119 GLN A C 1
ATOM 929 O O . GLN A 1 119 ? -9.107 -10.100 8.669 1.00 90.25 119 GLN A O 1
ATOM 934 N N . ASP A 1 120 ? -10.769 -10.976 9.877 1.00 86.94 120 ASP A N 1
ATOM 935 C CA . ASP A 1 120 ? -10.554 -10.097 11.041 1.00 86.94 120 ASP A CA 1
ATOM 936 C C . ASP A 1 120 ? -9.097 -10.102 11.538 1.00 86.94 120 ASP A C 1
ATOM 938 O O . ASP A 1 120 ? -8.537 -9.062 11.877 1.00 86.94 120 ASP A O 1
ATOM 942 N N . ASN A 1 121 ? -8.450 -11.270 11.573 1.00 87.00 121 ASN A N 1
ATOM 943 C CA . ASN A 1 121 ? -7.046 -11.421 11.975 1.00 87.00 121 ASN A CA 1
ATOM 944 C C . ASN A 1 121 ? -6.076 -10.704 11.018 1.00 87.00 121 ASN A C 1
ATOM 946 O O . ASN A 1 121 ? -5.065 -10.156 11.464 1.00 87.00 121 ASN A O 1
ATOM 950 N N . GLU A 1 122 ? -6.373 -10.689 9.722 1.00 90.25 122 GLU A N 1
ATOM 951 C CA . GLU A 1 122 ? -5.589 -10.001 8.697 1.00 90.25 122 GLU A CA 1
ATOM 952 C C . GLU A 1 122 ? -5.690 -8.485 8.874 1.00 90.25 122 GLU A C 1
ATOM 954 O O . GLU A 1 122 ? -4.666 -7.799 8.931 1.00 90.25 122 GLU A O 1
ATOM 959 N N . ILE A 1 123 ? -6.912 -7.978 9.073 1.00 87.56 123 ILE A N 1
ATOM 960 C CA . ILE A 1 123 ? -7.178 -6.564 9.370 1.00 87.56 123 ILE A CA 1
ATOM 961 C C . ILE A 1 123 ? -6.441 -6.147 10.646 1.00 87.56 123 ILE A C 1
ATOM 963 O O . ILE A 1 123 ? -5.701 -5.162 10.640 1.00 87.56 123 ILE A O 1
ATOM 967 N N . ILE A 1 124 ? -6.581 -6.925 11.724 1.00 85.25 124 ILE A N 1
ATOM 968 C CA . ILE A 1 124 ? -5.896 -6.683 13.001 1.00 85.25 124 ILE A CA 1
ATOM 969 C C . ILE A 1 124 ? -4.378 -6.637 12.802 1.00 85.25 124 ILE A C 1
ATOM 971 O O . ILE A 1 124 ? -3.715 -5.761 13.356 1.00 85.25 124 ILE A O 1
ATOM 975 N N . THR A 1 125 ? -3.814 -7.547 12.008 1.00 87.31 125 THR A N 1
ATOM 976 C CA . THR A 1 125 ? -2.372 -7.567 11.726 1.00 87.31 125 THR A CA 1
ATOM 977 C C . THR A 1 125 ? -1.933 -6.291 11.010 1.00 87.31 125 THR A C 1
ATOM 979 O O . THR A 1 125 ? -0.954 -5.664 11.412 1.00 87.31 125 THR A O 1
ATOM 982 N N . CYS A 1 126 ? -2.669 -5.860 9.983 1.00 86.38 126 CYS A N 1
ATOM 983 C CA . CYS A 1 126 ? -2.378 -4.618 9.269 1.00 86.38 126 CYS A CA 1
ATOM 984 C C . CYS A 1 126 ? -2.475 -3.387 10.182 1.00 86.38 126 CYS A C 1
ATOM 986 O O . CYS A 1 126 ? -1.607 -2.520 10.106 1.00 86.38 126 CYS A O 1
ATOM 988 N N . MET A 1 127 ? -3.465 -3.326 11.079 1.00 86.69 127 MET A N 1
ATOM 989 C CA . MET A 1 127 ? -3.590 -2.238 12.061 1.00 86.69 127 MET A CA 1
ATOM 990 C C . MET A 1 127 ? -2.388 -2.175 13.007 1.00 86.69 127 MET A C 1
ATOM 992 O O . MET A 1 127 ? -1.803 -1.104 13.180 1.00 86.69 127 MET A O 1
ATOM 996 N N . HIS A 1 128 ? -1.961 -3.322 13.544 1.00 82.44 128 HIS A N 1
ATOM 997 C CA . HIS A 1 128 ? -0.774 -3.387 14.400 1.00 82.44 128 HIS A CA 1
ATOM 998 C C . HIS A 1 128 ? 0.489 -2.925 13.666 1.00 82.44 128 HIS A C 1
ATOM 1000 O O . HIS A 1 128 ? 1.296 -2.201 14.240 1.00 82.44 128 HIS A O 1
ATOM 1006 N N . LEU A 1 129 ? 0.664 -3.295 12.392 1.00 82.75 129 LEU A N 1
ATOM 1007 C CA . LEU A 1 129 ? 1.827 -2.873 11.603 1.00 82.75 129 LEU A CA 1
ATOM 1008 C C . LEU A 1 129 ? 1.857 -1.359 11.346 1.00 82.75 129 LEU A C 1
ATOM 1010 O O . LEU A 1 129 ? 2.937 -0.769 11.315 1.00 82.75 129 LEU A O 1
ATOM 1014 N N . VAL A 1 130 ? 0.699 -0.710 11.186 1.00 83.62 130 VAL A N 1
ATOM 1015 C CA . VAL A 1 130 ? 0.632 0.760 11.096 1.00 83.62 130 VAL A CA 1
ATOM 1016 C C . VAL A 1 130 ? 1.051 1.400 12.416 1.00 83.62 130 VAL A C 1
ATOM 1018 O O . VAL A 1 130 ? 1.853 2.330 12.410 1.00 83.62 130 VAL A O 1
ATOM 1021 N N . GLN A 1 131 ? 0.548 0.883 13.537 1.00 74.88 131 GLN A N 1
ATOM 1022 C CA . GLN A 1 131 ? 0.832 1.417 14.871 1.00 74.88 131 GLN A CA 1
ATOM 1023 C C . GLN A 1 131 ? 2.294 1.226 15.280 1.00 74.88 131 GLN A C 1
ATOM 1025 O O . GLN A 1 131 ? 2.922 2.174 15.743 1.00 74.88 131 GLN A O 1
ATOM 1030 N N . LEU A 1 132 ? 2.863 0.039 15.054 1.00 68.06 132 LEU A N 1
ATOM 1031 C CA . LEU A 1 132 ? 4.279 -0.231 15.315 1.00 68.06 132 LEU A CA 1
ATOM 1032 C C . LEU A 1 132 ? 5.180 0.689 14.491 1.00 68.06 132 LEU A C 1
ATOM 1034 O O . LEU A 1 132 ? 6.116 1.270 15.029 1.00 68.06 132 LEU A O 1
ATOM 1038 N N . ASN A 1 133 ? 4.864 0.887 13.209 1.00 61.72 133 ASN A N 1
ATOM 1039 C CA . ASN A 1 133 ? 5.625 1.812 12.374 1.00 61.72 133 ASN A CA 1
ATOM 1040 C C . ASN A 1 133 ? 5.498 3.265 12.844 1.00 61.72 133 ASN A C 1
ATOM 1042 O O . ASN A 1 133 ? 6.482 3.991 12.764 1.00 61.72 133 ASN A O 1
ATOM 1046 N N . MET A 1 134 ? 4.341 3.671 13.379 1.00 58.81 134 MET A N 1
ATOM 1047 C CA . MET A 1 134 ? 4.159 4.994 13.985 1.00 58.81 134 MET A CA 1
ATOM 1048 C C . MET A 1 134 ? 5.017 5.171 15.252 1.00 58.81 134 MET A C 1
ATOM 1050 O O . MET A 1 134 ? 5.598 6.238 15.443 1.00 58.81 134 MET A O 1
ATOM 1054 N N . MET A 1 135 ? 5.159 4.130 16.085 1.00 52.41 135 MET A N 1
ATOM 1055 C CA . MET A 1 135 ? 6.051 4.171 17.256 1.00 52.41 135 MET A CA 1
ATOM 1056 C C . MET A 1 135 ? 7.527 4.248 16.855 1.00 52.41 135 MET A C 1
ATOM 1058 O O . MET A 1 135 ? 8.250 5.096 17.368 1.00 52.41 135 MET A O 1
ATOM 1062 N N . VAL A 1 136 ? 7.963 3.434 15.886 1.00 56.66 136 VAL A N 1
ATOM 1063 C CA . VAL A 1 136 ? 9.362 3.420 15.420 1.00 56.66 136 VAL A CA 1
ATOM 1064 C C . VAL A 1 136 ? 9.753 4.753 14.771 1.00 56.66 136 VAL A C 1
ATOM 1066 O O . VAL A 1 136 ? 10.870 5.224 14.976 1.00 56.66 136 VAL A O 1
ATOM 1069 N N . THR A 1 137 ? 8.854 5.407 14.022 1.00 48.09 137 THR A N 1
ATOM 1070 C CA . THR A 1 137 ? 9.145 6.734 13.447 1.00 48.09 137 THR A CA 1
ATOM 1071 C C . THR A 1 137 ? 9.334 7.813 14.511 1.00 48.09 137 THR A C 1
ATOM 1073 O O . THR A 1 137 ? 10.246 8.624 14.375 1.00 48.09 137 THR A O 1
ATOM 1076 N N . LEU A 1 138 ? 8.536 7.791 15.586 1.00 50.22 138 LEU A N 1
ATOM 1077 C CA . LEU A 1 138 ? 8.674 8.743 16.693 1.00 50.22 138 LEU A CA 1
ATOM 1078 C C . LEU A 1 138 ? 9.958 8.487 17.496 1.00 50.22 138 LEU A C 1
ATOM 1080 O O . LEU A 1 138 ? 10.644 9.432 17.872 1.00 50.22 138 LEU A O 1
ATOM 1084 N N . GLU A 1 139 ? 10.338 7.223 17.706 1.00 47.00 139 GLU A N 1
ATOM 1085 C CA . GLU A 1 139 ? 11.593 6.880 18.388 1.00 47.00 139 GLU A CA 1
ATOM 1086 C C . GLU A 1 139 ? 12.834 7.306 17.586 1.00 47.00 139 GLU A C 1
ATOM 1088 O O . GLU A 1 139 ? 13.792 7.810 18.168 1.00 47.00 139 GLU A O 1
ATOM 1093 N N . ILE A 1 140 ? 12.822 7.182 16.253 1.00 49.12 140 ILE A N 1
ATOM 1094 C CA . ILE A 1 140 ? 13.941 7.632 15.405 1.00 49.12 140 ILE A CA 1
ATOM 1095 C C . ILE A 1 140 ? 14.059 9.165 15.400 1.00 49.12 140 ILE A C 1
ATOM 1097 O O . ILE A 1 140 ? 15.173 9.687 15.429 1.00 49.12 140 ILE A O 1
ATOM 1101 N N . GLU A 1 141 ? 12.941 9.892 15.411 1.00 41.81 141 GLU A N 1
ATOM 1102 C CA . GLU A 1 141 ? 12.932 11.362 15.437 1.00 41.81 141 GLU A CA 1
ATOM 1103 C C . GLU A 1 141 ? 13.386 11.926 16.799 1.00 41.81 141 GLU A C 1
ATOM 1105 O O . GLU A 1 141 ? 14.065 12.951 16.850 1.00 41.81 141 GLU A O 1
ATOM 1110 N N . ILE A 1 142 ? 13.121 11.210 17.899 1.00 47.81 142 ILE A N 1
ATOM 1111 C CA . ILE A 1 142 ? 13.627 11.555 19.240 1.00 47.81 142 ILE A CA 1
ATOM 1112 C C . ILE A 1 142 ? 15.121 11.192 19.396 1.00 47.81 142 ILE A C 1
ATOM 1114 O O . ILE A 1 142 ? 15.843 11.861 20.136 1.00 47.81 142 ILE A O 1
ATOM 1118 N N . VAL A 1 143 ? 15.619 10.168 18.688 1.00 42.91 143 VAL A N 1
ATOM 1119 C CA . VAL A 1 143 ? 17.006 9.670 18.818 1.00 42.91 143 VAL A CA 1
ATOM 1120 C C . VAL A 1 143 ? 18.004 10.343 17.856 1.00 42.91 143 VAL A C 1
ATOM 1122 O O . VAL A 1 143 ? 19.199 10.372 18.158 1.00 42.91 143 VAL A O 1
ATOM 1125 N N . LEU A 1 144 ? 17.567 10.943 16.741 1.00 43.75 144 LEU A N 1
ATOM 1126 C CA . LEU A 1 144 ? 18.444 11.641 15.782 1.00 43.75 144 LEU A CA 1
ATOM 1127 C C . LEU A 1 144 ? 18.323 13.182 15.776 1.00 43.75 144 LEU A C 1
ATOM 1129 O O . LEU A 1 144 ? 18.097 13.775 14.722 1.00 43.75 144 LEU A O 1
ATOM 1133 N N . PRO A 1 145 ? 18.633 13.884 16.880 1.00 46.00 145 PRO A N 1
ATOM 1134 C CA . PRO A 1 145 ? 19.085 15.260 16.785 1.00 46.00 145 PRO A CA 1
ATOM 1135 C C . PRO A 1 145 ? 20.551 15.354 17.204 1.00 46.00 145 PRO A C 1
ATOM 1137 O O . PRO A 1 145 ? 20.850 16.061 18.150 1.00 46.00 145 PRO A O 1
ATOM 1140 N N . LEU A 1 146 ? 21.492 14.657 16.552 1.00 41.84 146 LEU A N 1
ATOM 1141 C CA . LEU A 1 146 ? 22.922 14.925 16.771 1.00 41.84 146 LEU A CA 1
ATOM 1142 C C . LEU A 1 146 ? 23.803 14.467 15.592 1.00 41.84 146 LEU A C 1
ATOM 1144 O O . LEU A 1 146 ? 23.914 13.277 15.310 1.00 41.84 146 LEU A O 1
ATOM 1148 N N . ARG A 1 147 ? 24.539 15.451 15.046 1.00 35.97 147 ARG A N 1
ATOM 1149 C CA . ARG A 1 147 ? 25.751 15.397 14.193 1.00 35.97 147 ARG A CA 1
ATOM 1150 C C . ARG A 1 147 ? 25.564 15.504 12.675 1.00 35.97 147 ARG A C 1
ATOM 1152 O O . ARG A 1 147 ? 25.494 14.492 11.993 1.00 35.97 147 ARG A O 1
ATOM 1159 N N . PHE A 1 148 ? 25.733 16.725 12.154 1.00 30.59 148 PHE A N 1
ATOM 1160 C CA . PHE A 1 148 ? 26.871 17.047 11.272 1.00 30.59 148 PHE A CA 1
ATOM 1161 C C . PHE A 1 148 ? 27.039 18.575 11.123 1.00 30.59 148 PHE A C 1
ATOM 1163 O O . PHE A 1 148 ? 26.496 19.190 10.218 1.00 30.59 148 PHE A O 1
ATOM 1170 N N . GLU A 1 149 ? 27.820 19.198 12.004 1.00 33.84 149 GLU A N 1
ATOM 1171 C CA . GLU A 1 149 ? 28.506 20.463 11.697 1.00 33.84 149 GLU A CA 1
ATOM 1172 C C . GLU A 1 149 ? 29.987 20.095 11.576 1.00 33.84 149 GLU A C 1
ATOM 1174 O O . GLU A 1 149 ? 30.743 20.111 12.551 1.00 33.84 149 GLU A O 1
ATOM 1179 N N . GLN A 1 150 ? 30.393 19.628 10.392 1.00 34.03 150 GLN A N 1
ATOM 1180 C CA . GLN A 1 150 ? 31.809 19.441 10.103 1.00 34.03 150 GLN A CA 1
ATOM 1181 C C . GLN A 1 150 ? 32.380 20.792 9.680 1.00 34.03 150 GLN A C 1
ATOM 1183 O O . GLN A 1 150 ? 32.223 21.249 8.552 1.00 34.03 150 GLN A O 1
ATOM 1188 N N . LYS A 1 151 ? 33.039 21.421 10.650 1.00 38.88 151 LYS A N 1
ATOM 1189 C CA . LYS A 1 151 ? 33.918 22.575 10.508 1.00 38.88 151 LYS A CA 1
ATOM 1190 C C . LYS A 1 151 ? 34.961 22.302 9.415 1.00 38.88 151 LYS A C 1
ATOM 1192 O O . LYS A 1 151 ? 35.884 21.517 9.623 1.00 38.88 151 LYS A O 1
ATOM 1197 N N . VAL A 1 152 ? 34.814 22.940 8.255 1.00 31.88 152 VAL A N 1
ATOM 1198 C CA . VAL A 1 152 ? 35.854 22.971 7.220 1.00 31.88 152 VAL A CA 1
ATOM 1199 C C . VAL A 1 152 ? 36.775 24.151 7.524 1.00 31.88 152 VAL A C 1
ATOM 1201 O O . VAL A 1 152 ? 36.491 25.296 7.188 1.00 31.88 152 VAL A O 1
ATOM 1204 N N . ASP A 1 153 ? 37.876 23.853 8.212 1.00 32.50 153 ASP A N 1
ATOM 1205 C CA . ASP A 1 153 ? 39.040 24.731 8.324 1.00 32.50 153 ASP A CA 1
ATOM 1206 C C . ASP A 1 153 ? 39.838 24.656 7.009 1.00 32.50 153 ASP A C 1
ATOM 1208 O O . ASP A 1 153 ? 40.558 23.693 6.754 1.00 32.50 153 ASP A O 1
ATOM 1212 N N . THR A 1 154 ? 39.748 25.687 6.169 1.00 33.28 154 THR A N 1
ATOM 1213 C CA . THR A 1 154 ? 40.719 25.931 5.090 1.00 33.28 154 THR A CA 1
ATOM 1214 C C . THR A 1 154 ? 41.698 27.013 5.537 1.00 33.28 154 THR A C 1
ATOM 1216 O O . THR A 1 154 ? 41.394 28.205 5.473 1.00 33.28 154 THR A O 1
ATOM 1219 N N . ARG A 1 155 ? 42.902 26.619 5.974 1.00 30.11 155 ARG A N 1
ATOM 1220 C CA . ARG A 1 155 ? 44.054 27.525 6.104 1.00 30.11 155 ARG A CA 1
ATOM 1221 C C . ARG A 1 155 ? 45.055 27.298 4.966 1.00 30.11 155 ARG A C 1
ATOM 1223 O O . ARG A 1 155 ? 45.779 26.316 4.969 1.00 30.11 155 ARG A O 1
ATOM 1230 N N . LYS A 1 156 ? 45.057 28.294 4.070 1.00 36.31 156 LYS A N 1
ATOM 1231 C CA . LYS A 1 156 ? 46.179 29.038 3.457 1.00 36.31 156 LYS A CA 1
ATOM 1232 C C . LYS A 1 156 ? 47.318 28.292 2.745 1.00 36.31 156 LYS A C 1
ATOM 1234 O O . LYS A 1 156 ? 48.125 27.657 3.402 1.00 36.31 156 LYS A O 1
ATOM 1239 N N . THR A 1 157 ? 47.481 28.638 1.464 1.00 28.03 157 THR A N 1
ATOM 1240 C CA . THR A 1 157 ? 48.720 29.107 0.787 1.00 28.03 157 THR A CA 1
ATOM 1241 C C . THR A 1 157 ? 48.298 29.694 -0.573 1.00 28.03 157 THR A C 1
ATOM 1243 O O . THR A 1 157 ? 47.457 29.071 -1.211 1.00 28.03 157 THR A O 1
ATOM 1246 N N . ASN A 1 158 ? 48.769 30.796 -1.157 1.00 27.27 158 ASN A N 1
ATOM 1247 C CA . ASN A 1 158 ? 49.628 31.936 -0.826 1.00 27.27 158 ASN A CA 1
ATOM 1248 C C . ASN A 1 158 ? 49.350 33.001 -1.922 1.00 27.27 158 ASN A C 1
ATOM 1250 O O . ASN A 1 158 ? 49.080 32.609 -3.051 1.00 27.27 158 ASN A O 1
ATOM 1254 N N . GLU A 1 159 ? 49.391 34.287 -1.538 1.00 28.30 159 GLU A N 1
ATOM 1255 C CA . GLU A 1 159 ? 49.984 35.469 -2.223 1.00 28.30 159 GLU A CA 1
ATOM 1256 C C . GLU A 1 159 ? 49.749 35.648 -3.753 1.00 28.30 159 GLU A C 1
ATOM 1258 O O . GLU A 1 159 ? 49.949 34.738 -4.541 1.00 28.30 159 GLU A O 1
ATOM 1263 N N . VAL A 1 160 ? 49.345 36.804 -4.298 1.00 28.69 160 VAL A N 1
ATOM 1264 C CA . VAL A 1 160 ? 50.051 38.101 -4.302 1.00 28.69 160 VAL A CA 1
ATOM 1265 C C . VAL A 1 160 ? 49.092 39.223 -4.771 1.00 28.69 160 VAL A C 1
ATOM 1267 O O . VAL A 1 160 ? 48.427 39.103 -5.793 1.00 28.69 160 VAL A O 1
ATOM 1270 N N . GLU A 1 161 ? 49.053 40.282 -3.960 1.00 28.73 161 GLU A N 1
ATOM 1271 C CA . GLU A 1 161 ? 48.946 41.739 -4.199 1.00 28.73 161 GLU A CA 1
ATOM 1272 C C . GLU A 1 161 ? 48.133 42.411 -5.338 1.00 28.73 161 GLU A C 1
ATOM 1274 O O . GLU A 1 161 ? 48.305 42.166 -6.526 1.00 28.73 161 GLU A O 1
ATOM 1279 N N . SER A 1 162 ? 47.456 43.489 -4.888 1.00 24.11 162 SER A N 1
ATOM 1280 C CA . SER A 1 162 ? 47.247 44.810 -5.524 1.00 24.11 162 SER A CA 1
ATOM 1281 C C . SER A 1 162 ? 46.208 44.896 -6.657 1.00 24.11 162 SER A C 1
ATOM 1283 O O . SER A 1 162 ? 46.396 44.378 -7.747 1.00 24.11 162 SER A O 1
ATOM 1285 N N . SER A 1 163 ? 45.127 45.683 -6.543 1.00 29.45 163 SER A N 1
ATOM 1286 C CA . SER A 1 163 ? 45.182 47.158 -6.495 1.00 29.45 163 SER A CA 1
ATOM 1287 C C . SER A 1 163 ? 43.809 47.787 -6.151 1.00 29.45 163 SER A C 1
ATOM 1289 O O . SER A 1 163 ? 42.824 47.403 -6.766 1.00 29.45 163 SER A O 1
ATOM 1291 N N . LYS A 1 164 ? 43.798 48.747 -5.200 1.00 26.48 164 LYS A N 1
ATOM 1292 C CA . LYS A 1 164 ? 43.186 50.115 -5.184 1.00 26.48 164 LYS A CA 1
ATOM 1293 C C . LYS A 1 164 ? 41.793 50.318 -5.852 1.00 26.48 164 LYS A C 1
ATOM 1295 O O . LYS A 1 164 ? 41.582 49.868 -6.961 1.00 26.48 164 LYS A O 1
ATOM 1300 N N . GLU A 1 165 ? 40.820 51.091 -5.351 1.00 25.70 165 GLU A N 1
ATOM 1301 C CA . GLU A 1 165 ? 40.829 52.286 -4.490 1.00 25.70 165 GLU A CA 1
ATOM 1302 C C . GLU A 1 165 ? 39.374 52.768 -4.198 1.00 25.70 165 GLU A C 1
ATOM 1304 O O . GLU A 1 165 ? 38.493 52.515 -5.018 1.00 25.70 165 GLU A O 1
ATOM 1309 N N . LYS A 1 166 ? 39.222 53.595 -3.138 1.00 24.80 166 LYS A N 1
ATOM 1310 C CA . LYS A 1 166 ? 38.156 54.596 -2.806 1.00 24.80 166 LYS A CA 1
ATOM 1311 C C . LYS A 1 166 ? 36.871 54.072 -2.113 1.00 24.80 166 LYS A C 1
ATOM 1313 O O . LYS A 1 166 ? 36.281 53.112 -2.573 1.00 24.80 166 LYS A O 1
ATOM 1318 N N . GLU A 1 167 ? 36.368 54.637 -0.999 1.00 26.84 167 GLU A N 1
ATOM 1319 C CA . GLU A 1 167 ? 36.484 56.001 -0.435 1.00 26.84 167 GLU A CA 1
ATOM 1320 C C . GLU A 1 167 ? 36.062 56.072 1.074 1.00 26.84 167 GLU A C 1
ATOM 1322 O O . GLU A 1 167 ? 35.019 55.533 1.422 1.00 26.84 167 GLU A O 1
ATOM 1327 N N . LYS A 1 168 ? 36.918 56.686 1.930 1.00 27.16 168 LYS A N 1
ATOM 1328 C CA . LYS A 1 168 ? 36.734 57.685 3.046 1.00 27.16 168 LYS A CA 1
ATOM 1329 C C . LYS A 1 168 ? 35.426 57.743 3.890 1.00 27.16 168 LYS A C 1
ATOM 1331 O O . LYS A 1 168 ? 34.355 57.576 3.334 1.00 27.16 168 LYS A O 1
ATOM 1336 N N . ASN A 1 169 ? 35.351 58.086 5.195 1.00 25.27 169 ASN A N 1
ATOM 1337 C CA . ASN A 1 169 ? 36.153 58.813 6.225 1.00 25.27 169 ASN A CA 1
ATOM 1338 C C . ASN A 1 169 ? 35.737 58.284 7.640 1.00 25.27 169 ASN A C 1
ATOM 1340 O O . ASN A 1 169 ? 34.577 57.914 7.802 1.00 25.27 169 ASN A O 1
ATOM 1344 N N . GLU A 1 170 ? 36.629 58.048 8.621 1.00 26.81 170 GLU A N 1
ATOM 1345 C CA . GLU A 1 170 ? 37.053 58.923 9.762 1.00 26.81 170 GLU A CA 1
ATOM 1346 C C . GLU A 1 170 ? 35.909 59.667 10.497 1.00 26.81 170 GLU A C 1
ATOM 1348 O O . GLU A 1 170 ? 35.097 60.326 9.855 1.00 26.81 170 GLU A O 1
ATOM 1353 N N . ILE A 1 171 ? 35.749 59.578 11.833 1.00 24.95 171 ILE A N 1
ATOM 1354 C CA . ILE A 1 171 ? 36.593 60.180 12.899 1.00 24.95 171 ILE A CA 1
ATOM 1355 C C . ILE A 1 171 ? 36.463 59.402 14.247 1.00 24.95 171 ILE A C 1
ATOM 1357 O O . ILE A 1 171 ? 35.360 59.014 14.632 1.00 24.95 171 ILE A O 1
ATOM 1361 N N . GLN A 1 172 ? 37.582 59.235 14.975 1.00 24.44 172 GLN A N 1
ATOM 1362 C CA . GLN A 1 172 ? 37.712 58.899 16.419 1.00 24.44 172 GLN A CA 1
ATOM 1363 C C . GLN A 1 172 ? 38.079 60.177 17.213 1.00 24.44 172 GLN A C 1
ATOM 1365 O O . GLN A 1 172 ? 38.548 61.132 16.598 1.00 24.44 172 GLN A O 1
ATOM 1370 N N . VAL A 1 173 ? 37.850 60.277 18.532 1.00 26.02 173 VAL A N 1
ATOM 1371 C CA . VAL A 1 173 ? 38.860 60.112 19.624 1.00 26.02 173 VAL A CA 1
ATOM 1372 C C . VAL A 1 173 ? 38.162 60.549 20.945 1.00 26.02 173 VAL A C 1
ATOM 1374 O O . VAL A 1 173 ? 37.513 61.593 20.932 1.00 26.02 173 VAL A O 1
ATOM 1377 N N . GLU A 1 174 ? 37.946 59.655 21.929 1.00 28.53 174 GLU A N 1
ATOM 1378 C CA . GLU A 1 174 ? 38.675 59.394 23.218 1.00 28.53 174 GLU A CA 1
ATOM 1379 C C . GLU A 1 174 ? 38.011 60.066 24.453 1.00 28.53 174 GLU A C 1
ATOM 1381 O O . GLU A 1 174 ? 37.562 61.202 24.360 1.00 28.53 174 GLU A O 1
ATOM 1386 N N . GLU A 1 175 ? 37.635 59.280 25.486 1.00 28.11 175 GLU A N 1
ATOM 1387 C CA . GLU A 1 175 ? 38.258 59.118 26.843 1.00 28.11 175 GLU A CA 1
ATOM 1388 C C . GLU A 1 175 ? 37.881 60.240 27.852 1.00 28.11 175 GLU A C 1
ATOM 1390 O O . GLU A 1 175 ? 37.753 61.386 27.452 1.00 28.11 175 GLU A O 1
ATOM 1395 N N . ASN A 1 176 ? 37.689 60.073 29.175 1.00 24.80 176 ASN A N 1
ATOM 1396 C CA . ASN A 1 176 ? 37.739 58.964 30.147 1.00 24.80 176 ASN A CA 1
ATOM 1397 C C . ASN A 1 176 ? 37.131 59.417 31.516 1.00 24.80 176 ASN A C 1
ATOM 1399 O O . ASN A 1 176 ? 36.996 60.616 31.750 1.00 24.80 176 ASN A O 1
ATOM 1403 N N . GLU A 1 177 ? 36.893 58.429 32.406 1.00 29.75 177 GLU A N 1
ATOM 1404 C CA . GLU A 1 177 ? 36.818 58.457 33.904 1.00 29.75 177 GLU A CA 1
ATOM 1405 C C . GLU A 1 177 ? 35.545 59.011 34.623 1.00 29.75 177 GLU A C 1
ATOM 1407 O O . GLU A 1 177 ? 34.949 59.980 34.182 1.00 29.75 177 GLU A O 1
ATOM 1412 N N . GLU A 1 178 ? 35.002 58.467 35.739 1.00 28.94 178 GLU A N 1
ATOM 1413 C CA . GLU A 1 178 ? 35.532 57.574 36.794 1.00 28.94 178 GLU A CA 1
ATOM 1414 C C . GLU A 1 178 ? 34.430 56.880 37.677 1.00 28.94 178 GLU A C 1
ATOM 1416 O O . GLU A 1 178 ? 33.387 57.456 37.971 1.00 28.94 178 GLU A O 1
ATOM 1421 N N . ALA A 1 179 ? 34.727 55.639 38.110 1.00 28.17 179 ALA A N 1
ATOM 1422 C CA . ALA A 1 179 ? 34.498 54.895 39.379 1.00 28.17 179 ALA A CA 1
ATOM 1423 C C . ALA A 1 179 ? 33.200 54.869 40.251 1.00 28.17 179 ALA A C 1
ATOM 1425 O O . ALA A 1 179 ? 32.664 55.872 40.705 1.00 28.17 179 ALA A O 1
ATOM 1426 N N . GLY A 1 180 ? 32.889 53.642 40.730 1.00 25.78 180 GLY A N 1
ATOM 1427 C CA . GLY A 1 180 ? 32.226 53.360 42.024 1.00 25.78 180 GLY A CA 1
ATOM 1428 C C . GLY A 1 180 ? 31.846 51.878 42.241 1.00 25.78 180 GLY A C 1
ATOM 1429 O O . GLY A 1 180 ? 30.959 51.367 41.572 1.00 25.78 180 GLY A O 1
ATOM 1430 N N . ARG A 1 181 ? 32.517 51.161 43.162 1.00 24.66 181 ARG A N 1
ATOM 1431 C CA . ARG A 1 181 ? 32.587 49.679 43.295 1.00 24.66 181 ARG A CA 1
ATOM 1432 C C . ARG A 1 181 ? 32.172 49.197 44.716 1.00 24.66 181 ARG A C 1
ATOM 1434 O O . ARG A 1 181 ? 32.453 49.910 45.670 1.00 24.66 181 ARG A O 1
ATOM 1441 N N . LYS A 1 182 ? 31.730 47.923 44.834 1.00 29.61 182 LYS A N 1
ATOM 1442 C CA . LYS A 1 182 ? 31.852 46.936 45.966 1.00 29.61 182 LYS A CA 1
ATOM 1443 C C . LYS A 1 182 ? 30.630 46.557 46.847 1.00 29.61 182 LYS A C 1
ATOM 1445 O O . LYS A 1 182 ? 29.662 47.286 46.980 1.00 29.61 182 LYS A O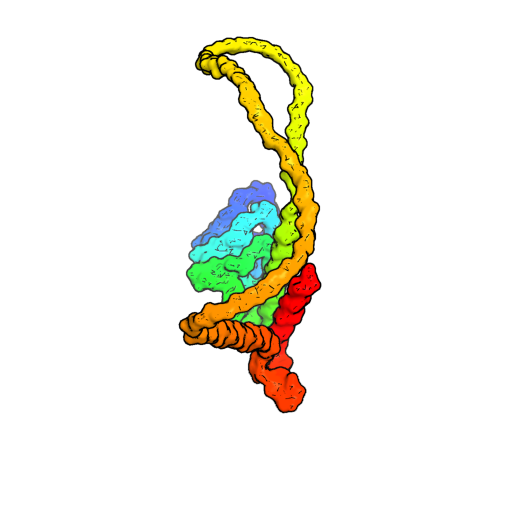 1
ATOM 1450 N N . GLN A 1 183 ? 30.739 45.323 47.370 1.00 25.31 183 GLN A N 1
ATOM 1451 C CA . GLN A 1 183 ? 29.772 44.390 47.983 1.00 25.31 183 GLN A CA 1
ATOM 1452 C C . GLN A 1 183 ? 29.810 44.346 49.538 1.00 25.31 183 GLN A C 1
ATOM 1454 O O . GLN A 1 183 ? 30.803 44.769 50.117 1.00 25.31 183 GLN A O 1
ATOM 1459 N N . LEU A 1 184 ? 28.809 43.642 50.117 1.00 25.61 184 LEU A N 1
ATOM 1460 C CA . LEU A 1 184 ? 28.771 42.832 51.370 1.00 25.61 184 LEU A CA 1
ATOM 1461 C C . LEU A 1 184 ? 28.772 43.518 52.759 1.00 25.61 184 LEU A C 1
ATOM 1463 O O . LEU A 1 184 ? 29.769 44.104 53.148 1.00 25.61 184 LEU A O 1
ATOM 1467 N N . GLU A 1 185 ? 27.690 43.311 53.541 1.00 25.48 185 GLU A N 1
ATOM 1468 C CA . GLU A 1 185 ? 27.642 42.602 54.855 1.00 25.48 185 GLU A CA 1
ATOM 1469 C C . GLU A 1 185 ? 26.232 42.670 55.527 1.00 25.48 185 GLU A C 1
ATOM 1471 O O . GLU A 1 185 ? 25.476 43.614 55.312 1.00 25.48 185 GLU A O 1
ATOM 1476 N N . LYS A 1 186 ? 25.851 41.642 56.317 1.00 29.36 186 LYS A N 1
ATOM 1477 C CA . LYS A 1 186 ? 24.665 41.576 57.228 1.00 29.36 186 LYS A CA 1
ATOM 1478 C C . LYS A 1 186 ? 25.114 41.854 58.683 1.00 29.36 186 LYS A C 1
ATOM 1480 O O . LYS A 1 186 ? 26.281 41.581 58.956 1.00 29.36 186 LYS A O 1
ATOM 1485 N N . PRO A 1 187 ? 24.244 42.272 59.640 1.00 29.36 187 PRO A N 1
ATOM 1486 C CA . PRO A 1 187 ? 23.598 41.326 60.601 1.00 29.36 187 PRO A CA 1
ATOM 1487 C C . PRO A 1 187 ? 22.185 41.762 61.123 1.00 29.36 187 PRO A C 1
ATOM 1489 O O . PRO A 1 187 ? 21.843 42.932 61.043 1.00 29.36 187 PRO A O 1
ATOM 1492 N N . VAL A 1 188 ? 21.198 40.878 61.379 1.00 23.98 188 VAL A N 1
ATOM 1493 C CA . VAL A 1 188 ? 20.763 40.091 62.587 1.00 23.98 188 VAL A CA 1
ATOM 1494 C C . VAL A 1 188 ? 20.179 40.864 63.821 1.00 23.98 188 VAL A C 1
ATOM 1496 O O . VAL A 1 188 ? 20.820 41.767 64.336 1.00 23.98 188 VAL A O 1
ATOM 1499 N N . MET A 1 189 ? 19.030 40.344 64.332 1.00 20.81 189 MET A N 1
ATOM 1500 C CA . MET A 1 189 ? 18.371 40.382 65.685 1.00 20.81 189 MET A CA 1
ATOM 1501 C C . MET A 1 189 ? 17.360 41.519 66.006 1.00 20.81 189 MET A C 1
ATOM 1503 O O . MET A 1 189 ? 17.711 42.685 65.936 1.00 20.81 189 MET A O 1
ATOM 1507 N N . VAL A 1 190 ? 16.040 41.231 66.151 1.00 23.80 190 VAL A N 1
ATOM 1508 C CA . VAL A 1 190 ? 15.256 40.914 67.400 1.00 23.80 190 VAL A CA 1
ATOM 1509 C C . VAL A 1 190 ? 15.341 42.079 68.409 1.00 23.80 190 VAL A C 1
ATOM 1511 O O . VAL A 1 190 ? 16.445 42.486 68.719 1.00 23.80 190 VAL A O 1
ATOM 1514 N N . SER A 1 191 ? 14.318 42.718 68.991 1.00 25.41 191 SER A N 1
ATOM 1515 C CA . SER A 1 191 ? 12.894 42.511 69.347 1.00 25.41 191 SER A CA 1
ATOM 1516 C C . SER A 1 191 ? 12.323 43.922 69.689 1.00 25.41 191 SER A C 1
ATOM 1518 O O . SER A 1 191 ? 13.097 44.852 69.875 1.00 25.41 191 SER A O 1
ATOM 1520 N N . SER A 1 192 ? 11.028 44.243 69.738 1.00 24.27 192 SER A N 1
ATOM 1521 C CA . SER A 1 192 ? 10.096 43.950 70.837 1.00 24.27 192 SER A CA 1
ATOM 1522 C C . SER A 1 192 ? 8.840 44.829 70.675 1.00 24.27 192 SER A C 1
ATOM 1524 O O . SER A 1 192 ? 8.942 46.011 70.374 1.00 24.27 192 SER A O 1
ATOM 1526 N N . ASP A 1 193 ? 7.691 44.241 71.001 1.00 27.78 193 ASP A N 1
ATOM 1527 C CA . ASP A 1 193 ? 6.566 44.825 71.743 1.00 27.78 193 ASP A CA 1
ATOM 1528 C C . ASP A 1 193 ? 5.698 45.997 71.208 1.00 27.78 193 ASP A C 1
ATOM 1530 O O . ASP A 1 193 ? 6.010 47.176 71.317 1.00 27.78 193 ASP A O 1
ATOM 1534 N N . LYS A 1 194 ? 4.446 45.590 70.924 1.00 29.38 194 LYS A N 1
ATOM 1535 C CA . LYS A 1 194 ? 3.177 46.022 71.563 1.00 29.38 194 LYS A CA 1
ATOM 1536 C C . LYS A 1 194 ? 2.339 47.178 70.978 1.00 29.38 194 LYS A C 1
ATOM 1538 O O . LYS A 1 194 ? 2.638 48.354 71.114 1.00 29.38 194 LYS A O 1
ATOM 1543 N N . LYS A 1 195 ? 1.113 46.730 70.643 1.00 28.58 195 LYS A N 1
ATOM 1544 C CA . LYS A 1 195 ? -0.238 47.305 70.854 1.00 28.58 195 LYS A CA 1
ATOM 1545 C C . LYS A 1 195 ? -0.896 48.128 69.729 1.00 28.58 195 LYS A C 1
ATOM 1547 O O . LYS A 1 195 ? -0.628 49.303 69.529 1.00 28.58 195 LYS A O 1
ATOM 1552 N N . LYS A 1 196 ? -1.893 47.466 69.112 1.00 40.16 196 LYS A N 1
ATOM 1553 C CA . LYS A 1 196 ? -3.052 48.004 68.363 1.00 40.16 196 LYS A CA 1
ATOM 1554 C C . LYS A 1 196 ? -3.912 48.961 69.215 1.00 40.16 196 LYS A C 1
ATOM 1556 O O . LYS A 1 196 ? -3.955 48.811 70.437 1.00 40.16 196 LYS A O 1
ATOM 1561 N N . PRO A 1 197 ? -4.713 49.817 68.557 1.00 33.84 197 PRO A N 1
ATOM 1562 C CA . PRO A 1 197 ? -6.167 49.573 68.511 1.00 33.84 197 PRO A CA 1
ATOM 1563 C C . PRO A 1 197 ? -6.699 49.693 67.066 1.00 33.84 197 PRO A C 1
ATOM 1565 O O . PRO A 1 197 ? -6.374 50.625 66.346 1.00 33.84 197 PRO A O 1
ATOM 1568 N N . SER A 1 198 ? -7.249 48.621 66.492 1.00 39.75 198 SER A N 1
ATOM 1569 C CA . SER A 1 198 ? -8.694 48.358 66.344 1.00 39.75 198 SER A CA 1
ATOM 1570 C C . SER A 1 198 ? -9.473 49.422 65.553 1.00 39.75 198 SER A C 1
ATOM 1572 O O . SER A 1 198 ? -9.674 50.539 66.019 1.00 39.75 198 SER A O 1
ATOM 1574 N N . LYS A 1 199 ? -10.001 49.018 64.388 1.00 33.28 199 LYS A N 1
ATOM 1575 C CA . LYS A 1 199 ? -11.434 49.089 64.052 1.00 33.28 199 LYS A CA 1
ATOM 1576 C C . LYS A 1 199 ? -11.723 48.361 62.731 1.00 33.28 199 LYS A C 1
ATOM 1578 O O . LYS A 1 199 ? -11.106 48.635 61.716 1.00 33.28 199 LYS A O 1
ATOM 1583 N N . ASN A 1 200 ? -12.629 47.390 62.844 1.00 41.41 200 ASN A N 1
ATOM 1584 C CA . ASN A 1 200 ? -13.468 46.739 61.836 1.00 41.41 200 ASN A CA 1
ATOM 1585 C C . ASN A 1 200 ? -13.262 47.096 60.356 1.00 41.41 200 ASN A C 1
ATOM 1587 O O . ASN A 1 200 ? -13.886 48.032 59.878 1.00 41.41 200 ASN A O 1
ATOM 1591 N N . GLU A 1 201 ? -12.594 46.205 59.622 1.00 40.72 201 GLU A N 1
ATOM 1592 C CA . GLU A 1 201 ? -12.872 45.933 58.201 1.00 40.72 201 GLU A CA 1
ATOM 1593 C C . GLU A 1 201 ? -12.741 44.418 57.941 1.00 40.72 201 GLU A C 1
ATOM 1595 O O . GLU A 1 201 ? -11.918 43.951 57.166 1.00 40.72 201 GLU A O 1
ATOM 1600 N N . GLY A 1 202 ? -13.509 43.608 58.678 1.00 43.41 202 GLY A N 1
ATOM 1601 C CA . GLY A 1 202 ? -13.455 42.139 58.596 1.00 43.41 202 GLY A CA 1
ATOM 1602 C C . GLY A 1 202 ? -14.511 41.499 57.691 1.00 43.41 202 GLY A C 1
ATOM 1603 O O . GLY A 1 202 ? -14.641 40.285 57.692 1.00 43.41 202 GLY A O 1
ATOM 1604 N N . GLY A 1 203 ? -15.315 42.279 56.963 1.00 43.66 203 GLY A N 1
ATOM 1605 C CA . GLY A 1 203 ? -16.414 41.727 56.159 1.00 43.66 203 GLY A CA 1
ATOM 1606 C C . GLY A 1 203 ? -15.949 41.167 54.817 1.00 43.66 203 GLY A C 1
ATOM 1607 O O . GLY A 1 203 ? -16.305 40.056 54.450 1.00 43.66 203 GLY A O 1
ATOM 1608 N N . PHE A 1 204 ? -15.120 41.923 54.097 1.00 43.38 204 PHE A N 1
ATOM 1609 C CA . PHE A 1 204 ? -14.713 41.575 52.736 1.00 43.38 204 PHE A CA 1
ATOM 1610 C C . PHE A 1 204 ? -13.473 40.685 52.700 1.00 43.38 204 PHE A C 1
ATOM 1612 O O . PHE A 1 204 ? -13.418 39.787 51.877 1.00 43.38 204 PHE A O 1
ATOM 1619 N N . ALA A 1 205 ? -12.505 40.884 53.603 1.00 47.28 205 ALA A N 1
ATOM 1620 C CA . ALA A 1 205 ? -11.308 40.044 53.677 1.00 47.28 205 ALA A CA 1
ATOM 1621 C C . ALA A 1 205 ? -11.651 38.597 54.068 1.00 47.28 205 ALA A C 1
ATOM 1623 O O . ALA A 1 205 ? -11.209 37.675 53.392 1.00 47.28 205 ALA A O 1
ATOM 1624 N N . ASN A 1 206 ? -12.521 38.412 55.069 1.00 52.84 206 ASN A N 1
ATOM 1625 C CA . ASN A 1 206 ? -12.998 37.087 55.472 1.00 52.84 206 ASN A CA 1
ATOM 1626 C C . ASN A 1 206 ? -13.875 36.452 54.377 1.00 52.84 206 ASN A C 1
ATOM 1628 O O . ASN A 1 206 ? -13.731 35.274 54.091 1.00 52.84 206 ASN A O 1
ATOM 1632 N N . MET A 1 207 ? -14.720 37.238 53.693 1.00 46.25 207 MET A N 1
ATOM 1633 C CA . MET A 1 207 ? -15.513 36.747 52.559 1.00 46.25 207 MET A CA 1
ATOM 1634 C C . MET A 1 207 ? -14.629 36.366 51.361 1.00 46.25 207 MET A C 1
ATOM 1636 O O . MET A 1 207 ? -14.883 35.359 50.714 1.00 46.25 207 MET A O 1
ATOM 1640 N N . MET A 1 208 ? -13.570 37.130 51.074 1.00 49.94 208 MET A N 1
ATOM 1641 C CA . MET A 1 208 ? -12.603 36.828 50.012 1.00 49.94 208 MET A CA 1
ATOM 1642 C C . MET A 1 208 ? -11.770 35.582 50.351 1.00 49.94 208 MET A C 1
ATOM 1644 O O . MET A 1 208 ? -11.455 34.798 49.460 1.00 49.94 208 MET A O 1
ATOM 1648 N N . GLU A 1 209 ? -11.436 35.381 51.629 1.00 65.75 209 GLU A N 1
ATOM 1649 C CA . GLU A 1 209 ? -10.762 34.182 52.138 1.00 65.75 209 GLU A CA 1
ATOM 1650 C C . GLU A 1 209 ? -11.675 32.950 52.042 1.00 65.75 209 GLU A C 1
ATOM 1652 O O . GLU A 1 209 ? -11.257 31.925 51.507 1.00 65.75 209 GLU A O 1
ATOM 1657 N N . ASP A 1 210 ? -12.951 33.080 52.413 1.00 62.06 210 ASP A N 1
ATOM 1658 C CA . ASP A 1 210 ? -13.969 32.036 52.247 1.00 62.06 210 ASP A CA 1
ATOM 1659 C C . ASP A 1 210 ? -14.220 31.700 50.767 1.00 62.06 210 ASP A C 1
ATOM 1661 O O . ASP A 1 210 ? -14.316 30.525 50.411 1.00 62.06 210 ASP A O 1
ATOM 1665 N N . PHE A 1 211 ? -14.256 32.698 49.874 1.00 62.81 211 PHE A N 1
ATOM 1666 C CA . PHE A 1 211 ? -14.365 32.485 48.425 1.00 62.81 211 PHE A CA 1
ATOM 1667 C C . PHE A 1 211 ? -13.126 31.799 47.841 1.00 62.81 211 PHE A C 1
ATOM 1669 O O . PHE A 1 211 ? -13.261 30.930 46.982 1.00 62.81 211 PHE A O 1
ATOM 1676 N N . ASN A 1 212 ? -11.921 32.146 48.298 1.00 71.19 212 ASN A N 1
ATOM 1677 C CA . ASN A 1 212 ? -10.687 31.492 47.860 1.00 71.19 212 ASN A CA 1
ATOM 1678 C C . ASN A 1 212 ? -10.599 30.049 48.371 1.00 71.19 212 ASN A C 1
ATOM 1680 O O . ASN A 1 212 ? -10.205 29.164 47.614 1.00 71.19 212 ASN A O 1
ATOM 1684 N N . ASN A 1 213 ? -11.035 29.793 49.606 1.00 76.31 213 ASN A N 1
ATOM 1685 C CA . ASN A 1 213 ? -11.146 28.448 50.167 1.00 76.31 213 ASN A CA 1
ATOM 1686 C C . ASN A 1 213 ? -12.196 27.614 49.421 1.00 76.31 213 ASN A C 1
ATOM 1688 O O . ASN A 1 213 ? -11.954 26.444 49.125 1.00 76.31 213 ASN A O 1
ATOM 1692 N N . LEU A 1 214 ? -13.328 28.217 49.044 1.00 79.31 214 LEU A N 1
ATOM 1693 C CA . LEU A 1 214 ? -14.350 27.574 48.219 1.00 79.31 214 LEU A CA 1
ATOM 1694 C C . LEU A 1 214 ? -13.820 27.264 46.811 1.00 79.31 214 LEU A C 1
ATOM 1696 O O . LEU A 1 214 ? -13.985 26.148 46.328 1.00 79.31 214 LEU A O 1
ATOM 1700 N N . ASN A 1 215 ? -13.141 28.214 46.166 1.00 81.94 215 ASN A N 1
ATOM 1701 C CA . ASN A 1 215 ? -12.542 28.024 44.843 1.00 81.94 215 ASN A CA 1
ATOM 1702 C C . ASN A 1 215 ? -11.454 26.944 44.865 1.00 81.94 215 ASN A C 1
ATOM 1704 O O . ASN A 1 215 ? -11.387 26.126 43.949 1.00 81.94 215 ASN A O 1
ATOM 1708 N N . LEU A 1 216 ? -10.643 26.895 45.926 1.00 87.12 216 LEU A N 1
ATOM 1709 C CA . LEU A 1 216 ? -9.646 25.847 46.129 1.00 87.12 216 LEU A CA 1
ATOM 1710 C C . LEU A 1 216 ? -10.309 24.483 46.346 1.00 87.12 216 LEU A C 1
ATOM 1712 O O . LEU A 1 216 ? -9.858 23.486 45.785 1.00 87.12 216 LEU A O 1
ATOM 1716 N N . LEU A 1 217 ? -11.400 24.426 47.111 1.00 88.94 217 LEU A N 1
ATOM 1717 C CA . LEU A 1 217 ? -12.158 23.199 47.354 1.00 88.94 217 LE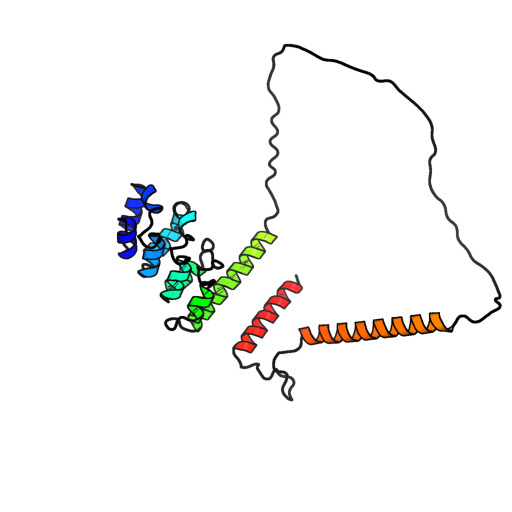U A CA 1
ATOM 1718 C C . LEU A 1 217 ? -12.816 22.687 46.066 1.00 88.94 217 LEU A C 1
ATOM 1720 O O . LEU A 1 217 ? -12.695 21.507 45.747 1.00 88.94 217 LEU A O 1
ATOM 1724 N N . VAL A 1 218 ? -13.428 23.573 45.277 1.00 93.62 218 VAL A N 1
ATOM 1725 C CA . VAL A 1 218 ? -13.988 23.241 43.958 1.00 93.62 218 VAL A CA 1
ATOM 1726 C C . VAL A 1 218 ? -12.889 22.759 43.012 1.00 93.62 218 VAL A C 1
ATOM 1728 O O . VAL A 1 218 ? -13.044 21.709 42.391 1.00 93.62 218 VAL A O 1
ATOM 1731 N N . ALA A 1 219 ? -11.753 23.458 42.944 1.00 88.25 219 ALA A N 1
ATOM 1732 C CA . ALA A 1 219 ? -10.611 23.031 42.139 1.00 88.25 219 ALA A CA 1
ATOM 1733 C C . ALA A 1 219 ? -10.087 21.654 42.575 1.00 88.25 219 ALA A C 1
ATOM 1735 O O . ALA A 1 219 ? -9.787 20.817 41.728 1.00 88.25 219 ALA A O 1
ATOM 1736 N N . THR A 1 220 ? -10.044 21.384 43.882 1.00 92.19 220 THR A N 1
ATOM 1737 C CA . THR A 1 220 ? -9.609 20.096 44.440 1.00 92.19 220 THR A CA 1
ATOM 1738 C C . THR A 1 220 ? -10.585 18.974 44.086 1.00 92.19 220 THR A C 1
ATOM 1740 O O . THR A 1 220 ? -10.147 17.895 43.691 1.00 92.19 220 THR A O 1
ATOM 1743 N N . ILE A 1 221 ? -11.899 19.215 44.163 1.00 93.31 221 ILE A N 1
ATOM 1744 C CA . ILE A 1 221 ? -12.930 18.241 43.764 1.00 93.31 221 ILE A CA 1
ATOM 1745 C C . ILE A 1 221 ? -12.854 17.956 42.262 1.00 93.31 221 ILE A C 1
ATOM 1747 O O . ILE A 1 221 ? -12.887 16.798 41.857 1.00 93.31 221 ILE A O 1
ATOM 1751 N N . ILE A 1 222 ? -12.708 18.988 41.427 1.00 88.00 222 ILE A N 1
ATOM 1752 C CA . ILE A 1 222 ? -12.575 18.811 39.975 1.00 88.00 222 ILE A CA 1
ATOM 1753 C C . ILE A 1 222 ? -11.288 18.046 39.651 1.00 88.00 222 ILE A C 1
ATOM 1755 O O . ILE A 1 222 ? -11.329 17.104 38.865 1.00 88.00 222 ILE A O 1
ATOM 1759 N N . ALA A 1 223 ? -10.164 18.399 40.280 1.00 87.38 223 ALA A N 1
ATOM 1760 C CA . ALA A 1 223 ? -8.889 17.720 40.075 1.00 87.38 223 ALA A CA 1
ATOM 1761 C C . ALA A 1 223 ? -8.947 16.247 40.507 1.00 87.38 223 ALA A C 1
ATOM 1763 O O . ALA A 1 223 ? -8.488 15.379 39.770 1.00 87.38 223 ALA A O 1
ATOM 1764 N N . THR A 1 224 ? -9.549 15.944 41.660 1.00 92.31 224 THR A N 1
ATOM 1765 C CA . THR A 1 224 ? -9.709 14.559 42.139 1.00 92.31 224 THR A CA 1
ATOM 1766 C C . THR A 1 224 ? -10.681 13.755 41.282 1.00 92.31 224 THR A C 1
ATOM 1768 O O . THR A 1 224 ? -10.380 12.610 40.954 1.00 92.31 224 THR A O 1
ATOM 1771 N N . ALA A 1 225 ? -11.803 14.341 40.856 1.00 89.62 225 ALA A N 1
ATOM 1772 C CA . ALA A 1 225 ? -12.746 13.688 39.951 1.00 89.62 225 ALA A CA 1
ATOM 1773 C C . ALA A 1 225 ? -12.119 13.415 38.575 1.00 89.62 225 ALA A C 1
ATOM 1775 O O . ALA A 1 225 ? -12.248 12.311 38.049 1.00 89.62 225 ALA A O 1
ATOM 1776 N N . ALA A 1 226 ? -11.395 14.388 38.015 1.00 83.62 226 ALA A N 1
ATOM 1777 C CA . ALA A 1 226 ? -10.676 14.228 36.756 1.00 83.62 226 ALA A CA 1
ATOM 1778 C C . ALA A 1 226 ? -9.573 13.165 36.869 1.00 83.62 226 ALA A C 1
ATOM 1780 O O . ALA A 1 226 ? -9.466 12.306 36.000 1.00 83.62 226 ALA A O 1
ATOM 1781 N N . PHE A 1 227 ? -8.803 13.169 37.962 1.00 86.00 227 PHE A N 1
ATOM 1782 C CA . PHE A 1 227 ? -7.779 12.159 38.231 1.00 86.00 227 PHE A CA 1
ATOM 1783 C C . PHE A 1 227 ? -8.377 10.751 38.353 1.00 86.00 227 PHE A C 1
ATOM 1785 O O . PHE A 1 227 ? -7.866 9.811 37.752 1.00 86.00 227 PHE A O 1
ATOM 1792 N N . ALA A 1 228 ? -9.488 10.597 39.078 1.00 83.25 228 ALA A N 1
ATOM 1793 C CA . ALA A 1 228 ? -10.173 9.313 39.210 1.00 83.25 228 ALA A CA 1
ATOM 1794 C C . ALA A 1 228 ? -10.744 8.815 37.871 1.00 83.25 228 ALA A C 1
ATOM 1796 O O . ALA A 1 228 ? -10.693 7.619 37.591 1.00 83.25 228 ALA A O 1
ATOM 1797 N N . ALA A 1 229 ? -11.246 9.722 37.026 1.00 83.69 229 ALA A N 1
ATOM 1798 C CA . ALA A 1 229 ? -11.804 9.380 35.721 1.00 83.69 229 ALA A CA 1
ATOM 1799 C C . ALA A 1 229 ? -10.766 8.781 34.759 1.00 83.69 229 ALA A C 1
ATOM 1801 O O . ALA A 1 229 ? -11.132 7.954 33.929 1.00 83.69 229 ALA A O 1
ATOM 1802 N N . VAL A 1 230 ? -9.482 9.135 34.896 1.00 78.06 230 VAL A N 1
ATOM 1803 C CA . VAL A 1 230 ? -8.395 8.545 34.090 1.00 78.06 230 VAL A CA 1
ATOM 1804 C C . VAL A 1 230 ? -8.261 7.039 34.337 1.00 78.06 230 VAL A C 1
ATOM 1806 O O . VAL A 1 230 ? -7.977 6.293 33.409 1.00 78.06 230 VAL A O 1
ATOM 1809 N N . PHE A 1 231 ? -8.516 6.575 35.562 1.00 78.44 231 PHE A N 1
ATOM 1810 C CA . PHE A 1 231 ? -8.411 5.157 35.928 1.00 78.44 231 PHE A CA 1
ATOM 1811 C C . PHE A 1 231 ? -9.758 4.420 35.909 1.00 78.44 231 PHE A C 1
ATOM 1813 O O . PHE A 1 231 ? -9.818 3.222 36.196 1.00 78.44 231 PHE A O 1
ATOM 1820 N N . ALA A 1 232 ? -10.850 5.118 35.591 1.00 83.31 232 ALA A N 1
ATOM 1821 C CA . ALA A 1 232 ? -12.178 4.528 35.563 1.00 83.31 232 ALA A CA 1
ATOM 1822 C C . ALA A 1 232 ? -12.332 3.620 34.334 1.00 83.31 232 ALA A C 1
ATOM 1824 O O . ALA A 1 232 ? -12.313 4.075 33.191 1.00 83.31 232 ALA A O 1
ATOM 1825 N N . MET A 1 233 ? -12.517 2.319 34.570 1.00 85.25 233 MET A N 1
ATOM 1826 C CA . MET A 1 233 ? -12.682 1.353 33.485 1.00 85.25 233 MET A CA 1
ATOM 1827 C C . MET A 1 233 ? -14.032 1.540 32.764 1.00 85.25 233 MET A C 1
ATOM 1829 O O . MET A 1 233 ? -15.079 1.618 33.421 1.00 85.25 233 MET A O 1
ATOM 1833 N N . PRO A 1 234 ? -14.055 1.559 31.417 1.00 78.19 234 PRO A N 1
ATOM 1834 C CA . PRO A 1 234 ? -15.293 1.678 30.657 1.00 78.19 234 PRO A CA 1
ATOM 1835 C C . PRO A 1 234 ? -16.195 0.457 30.877 1.00 78.19 234 PRO A C 1
ATOM 1837 O O . PRO A 1 234 ? -15.750 -0.689 30.831 1.00 78.19 234 PRO A O 1
ATOM 1840 N N . GLY A 1 235 ? -17.486 0.706 31.106 1.00 84.50 235 GLY A N 1
ATOM 1841 C CA . GLY A 1 235 ? -18.478 -0.341 31.370 1.00 84.50 235 GLY A CA 1
ATOM 1842 C C . GLY A 1 235 ? -18.641 -0.723 32.844 1.00 84.50 235 GLY A C 1
ATOM 1843 O O . GLY A 1 235 ? -19.474 -1.573 33.140 1.00 84.50 235 GLY A O 1
ATOM 1844 N N . GLY A 1 236 ? -17.909 -0.081 33.761 1.00 86.44 236 GLY A N 1
ATOM 1845 C CA . GLY A 1 236 ? -18.074 -0.265 35.204 1.00 86.44 236 GLY A CA 1
ATOM 1846 C C . GLY A 1 236 ? -17.569 -1.612 35.726 1.00 86.44 236 GLY A C 1
ATOM 1847 O O . GLY A 1 236 ? -16.893 -2.367 35.023 1.00 86.44 236 GLY A O 1
ATOM 1848 N N . TYR A 1 237 ? -17.903 -1.908 36.983 1.00 88.12 237 TYR A N 1
ATOM 1849 C CA . TYR A 1 237 ? -17.432 -3.085 37.715 1.00 88.12 237 TYR A CA 1
ATOM 1850 C C . TYR A 1 237 ? -18.608 -3.941 38.179 1.00 88.12 237 TYR A C 1
ATOM 1852 O O . TYR A 1 237 ? -19.688 -3.426 38.461 1.00 88.12 237 TYR A O 1
ATOM 1860 N N . ASN A 1 238 ? -18.395 -5.251 38.254 1.00 88.88 238 ASN A N 1
ATOM 1861 C CA . ASN A 1 238 ? -19.328 -6.161 38.909 1.00 88.88 238 ASN A CA 1
ATOM 1862 C C . ASN A 1 238 ? -19.172 -6.109 40.443 1.00 88.88 238 ASN A C 1
ATOM 1864 O O . ASN A 1 238 ? -18.265 -5.459 40.964 1.00 88.88 238 ASN A O 1
ATOM 1868 N N . ASP A 1 239 ? -20.004 -6.863 41.164 1.00 92.00 239 ASP A N 1
ATOM 1869 C CA . ASP A 1 239 ? -19.986 -6.931 42.637 1.00 92.00 239 ASP A CA 1
ATOM 1870 C C . ASP A 1 239 ? -18.656 -7.443 43.230 1.00 92.00 239 ASP A C 1
ATOM 1872 O O . ASP A 1 239 ? -18.426 -7.345 44.432 1.00 92.00 239 ASP A O 1
ATOM 1876 N N . GLN A 1 240 ? -17.764 -7.989 42.397 1.00 88.31 240 GLN A N 1
ATOM 1877 C CA . GLN A 1 240 ? -16.427 -8.448 42.783 1.00 88.31 240 GLN A CA 1
ATOM 1878 C C . GLN A 1 240 ? -15.315 -7.449 42.425 1.00 88.31 240 GLN A C 1
ATOM 1880 O O . GLN A 1 240 ? -14.138 -7.767 42.579 1.00 88.31 240 GLN A O 1
ATOM 1885 N N . GLY A 1 241 ? -15.659 -6.256 41.929 1.00 84.25 241 GLY A N 1
ATOM 1886 C CA . GLY A 1 241 ? -14.685 -5.237 41.530 1.00 84.25 241 GLY A CA 1
ATOM 1887 C C . GLY A 1 241 ? -13.950 -5.551 40.222 1.00 84.25 241 GLY A C 1
ATOM 1888 O O . GLY A 1 241 ? -12.929 -4.935 39.929 1.00 84.25 241 GLY A O 1
ATOM 1889 N N . VAL A 1 242 ? -14.448 -6.497 39.419 1.00 85.75 242 VAL A N 1
ATOM 1890 C CA . VAL A 1 242 ? -13.886 -6.843 38.105 1.00 85.75 242 VAL A CA 1
ATOM 1891 C C . VAL A 1 242 ? -14.633 -6.068 37.016 1.00 85.75 242 VAL A C 1
ATOM 1893 O O . VAL A 1 242 ? -15.866 -6.016 37.061 1.00 85.75 242 VAL A O 1
ATOM 1896 N N . PRO A 1 243 ? -13.940 -5.488 36.015 1.00 87.44 243 PRO A N 1
ATOM 1897 C CA . PRO A 1 243 ? -14.605 -4.777 34.929 1.00 87.44 243 PRO A CA 1
ATOM 1898 C C . PRO A 1 243 ? -15.609 -5.669 34.195 1.00 87.44 243 PRO A C 1
ATOM 1900 O O . PRO A 1 243 ? -15.260 -6.770 33.770 1.00 87.44 243 PRO A O 1
ATOM 1903 N N . ILE A 1 244 ? -16.845 -5.202 34.006 1.00 87.75 244 ILE A N 1
ATOM 1904 C CA . ILE A 1 244 ? -17.942 -6.017 33.440 1.00 87.75 244 ILE A CA 1
ATOM 1905 C C . ILE A 1 244 ? -17.592 -6.524 32.033 1.00 87.75 244 ILE A C 1
ATOM 1907 O O . ILE A 1 244 ? -17.927 -7.648 31.654 1.00 87.75 244 ILE A O 1
ATOM 1911 N N . LEU A 1 245 ? -16.863 -5.711 31.270 1.00 86.81 245 LEU A N 1
ATOM 1912 C CA . LEU A 1 245 ? -16.520 -5.975 29.878 1.00 86.81 245 LEU A CA 1
ATOM 1913 C C . LEU A 1 245 ? -15.180 -6.697 29.694 1.00 86.81 245 LEU A C 1
ATOM 1915 O O . LEU A 1 245 ? -14.732 -6.821 28.564 1.00 86.81 245 LEU A O 1
ATOM 1919 N N . TYR A 1 246 ? -14.550 -7.249 30.739 1.00 81.31 246 TYR A N 1
ATOM 1920 C CA . TYR A 1 246 ? -13.202 -7.843 30.628 1.00 81.31 246 TYR A CA 1
ATOM 1921 C C . TYR A 1 246 ? -13.038 -8.947 29.558 1.00 81.31 246 TYR A C 1
ATOM 1923 O O . TYR A 1 246 ? -11.923 -9.224 29.106 1.00 81.31 246 TYR A O 1
ATOM 1931 N N . LYS A 1 247 ? -14.142 -9.591 29.147 1.00 78.62 247 LYS A N 1
ATOM 1932 C CA . LYS A 1 247 ? -14.174 -10.607 28.081 1.00 78.62 247 LYS A CA 1
ATOM 1933 C C . LYS A 1 247 ? -14.470 -10.050 26.687 1.00 78.62 247 LYS A C 1
ATOM 1935 O O . LYS A 1 247 ? -14.307 -10.790 25.718 1.00 78.62 247 LYS A O 1
ATOM 1940 N N . SER A 1 248 ? -14.947 -8.810 26.566 1.00 87.25 248 SER A N 1
ATOM 1941 C CA . SER A 1 248 ? -15.220 -8.220 25.256 1.00 87.25 248 SER A CA 1
ATOM 1942 C C . SER A 1 248 ? -13.908 -7.899 24.548 1.00 87.25 248 SER A C 1
ATOM 1944 O O . SER A 1 248 ? -12.906 -7.530 25.170 1.00 87.25 248 SER A O 1
ATOM 1946 N N . LYS A 1 249 ? -13.893 -8.069 23.225 1.00 79.19 249 LYS A N 1
ATOM 1947 C CA . LYS A 1 249 ? -12.683 -7.844 22.427 1.00 79.19 249 LYS A CA 1
ATOM 1948 C C . LYS A 1 249 ? -12.292 -6.366 22.449 1.00 79.19 249 LYS A C 1
ATOM 1950 O O . LYS A 1 249 ? -11.113 -6.040 22.537 1.00 79.19 249 LYS A O 1
ATOM 1955 N N . GLU A 1 250 ? -13.286 -5.487 22.451 1.00 81.12 250 GLU A N 1
ATOM 1956 C CA . GLU A 1 250 ? -13.143 -4.034 22.489 1.00 81.12 250 GLU A CA 1
ATOM 1957 C C . GLU A 1 250 ? -12.466 -3.583 23.789 1.00 81.12 250 GLU A C 1
ATOM 1959 O O . GLU A 1 250 ? -11.547 -2.764 23.764 1.00 81.12 250 GLU A O 1
ATOM 1964 N N . PHE A 1 251 ? -12.854 -4.172 24.923 1.00 83.56 251 PHE A N 1
ATOM 1965 C CA . PHE A 1 251 ? -12.275 -3.845 26.222 1.00 83.56 251 PHE A CA 1
ATOM 1966 C C . PHE A 1 251 ? -10.862 -4.415 26.390 1.00 83.56 251 PHE A C 1
ATOM 1968 O O . PHE A 1 251 ? -9.987 -3.762 26.954 1.00 83.56 251 PHE A O 1
ATOM 1975 N N . GLN A 1 252 ? -10.589 -5.607 25.853 1.00 80.00 252 GLN A N 1
ATOM 1976 C CA . GLN A 1 252 ? -9.225 -6.140 25.849 1.00 80.00 252 GLN A CA 1
ATOM 1977 C C . GLN A 1 252 ? -8.272 -5.322 24.976 1.00 80.00 252 GLN A C 1
ATOM 1979 O O . GLN A 1 252 ? -7.094 -5.207 25.313 1.00 80.00 252 GLN A O 1
ATOM 1984 N N . HIS A 1 253 ? -8.759 -4.750 23.871 1.00 80.88 253 HIS A N 1
ATOM 1985 C CA . HIS A 1 253 ? -7.981 -3.791 23.095 1.00 80.88 253 HIS A CA 1
ATOM 1986 C C . HIS A 1 253 ? -7.695 -2.537 23.920 1.00 80.88 253 HIS A C 1
ATOM 1988 O O . HIS A 1 253 ? -6.531 -2.172 24.051 1.00 80.88 253 HIS A O 1
ATOM 1994 N N . PHE A 1 254 ? -8.721 -1.946 24.542 1.00 84.19 254 PHE A N 1
ATOM 1995 C CA . PHE A 1 254 ? -8.568 -0.798 25.440 1.00 84.19 254 PHE A CA 1
ATOM 1996 C C . PHE A 1 254 ? -7.492 -1.030 26.518 1.00 84.19 254 PHE A C 1
ATOM 1998 O O . PHE A 1 254 ? -6.575 -0.222 26.639 1.00 84.19 254 PHE A O 1
ATOM 2005 N N . LEU A 1 255 ? -7.526 -2.167 27.225 1.00 82.94 255 LEU A N 1
ATOM 2006 C CA . LEU A 1 255 ? -6.539 -2.488 28.266 1.00 82.94 255 LEU A CA 1
ATOM 2007 C C . LEU A 1 255 ? -5.104 -2.621 27.738 1.00 82.94 255 LEU A C 1
ATOM 2009 O O . LEU A 1 255 ? -4.163 -2.189 28.399 1.00 82.94 255 LEU A O 1
ATOM 2013 N N . ARG A 1 256 ? -4.914 -3.215 26.552 1.00 81.75 256 ARG A N 1
ATOM 2014 C CA . ARG A 1 256 ? -3.574 -3.310 25.949 1.00 81.75 256 ARG A CA 1
ATOM 2015 C C . ARG A 1 256 ? -3.038 -1.936 25.555 1.00 81.75 256 ARG A C 1
ATOM 2017 O O . ARG A 1 256 ? -1.848 -1.698 25.731 1.00 81.75 256 ARG A O 1
ATOM 2024 N N . PHE A 1 257 ? -3.893 -1.042 25.055 1.00 76.69 257 PHE A N 1
ATOM 2025 C CA . PHE A 1 257 ? -3.504 0.340 24.765 1.00 76.69 257 PHE A CA 1
ATOM 2026 C C . PHE A 1 257 ? -3.099 1.095 26.038 1.00 76.69 257 PHE A C 1
ATOM 2028 O O . PHE A 1 257 ? -2.048 1.733 26.051 1.00 76.69 257 PHE A O 1
ATOM 2035 N N . ASP A 1 258 ? -3.886 0.977 27.109 1.00 79.06 258 ASP A N 1
ATOM 2036 C CA . ASP A 1 258 ? -3.629 1.654 28.386 1.00 79.06 258 ASP A CA 1
ATOM 2037 C C . ASP A 1 258 ? -2.325 1.173 29.051 1.00 79.06 258 ASP A C 1
ATOM 2039 O O . ASP A 1 258 ? -1.495 1.968 29.497 1.00 79.06 258 ASP A O 1
ATOM 2043 N N . GLN A 1 259 ? -2.060 -0.137 29.011 1.00 76.62 259 GLN A N 1
ATOM 2044 C CA . GLN A 1 259 ? -0.823 -0.715 29.538 1.00 76.62 259 GLN A CA 1
ATOM 2045 C C . GLN A 1 259 ? 0.429 -0.253 28.773 1.00 76.62 259 GLN A C 1
ATOM 2047 O O . GLN A 1 259 ? 1.487 -0.070 29.377 1.00 76.62 259 GLN A O 1
ATOM 2052 N N . LEU A 1 260 ? 0.321 -0.048 27.457 1.00 68.38 260 LEU A N 1
ATOM 2053 C CA . LEU A 1 260 ? 1.414 0.486 26.642 1.00 68.38 260 LEU A CA 1
ATOM 2054 C C . LEU A 1 260 ? 1.655 1.975 26.934 1.00 68.38 260 LEU A C 1
ATOM 2056 O O . LEU A 1 260 ? 2.805 2.380 27.092 1.00 68.38 260 LEU A O 1
ATOM 2060 N N . LEU A 1 261 ? 0.594 2.772 27.099 1.00 68.38 261 LEU A N 1
ATOM 2061 C CA . LEU A 1 261 ? 0.694 4.179 27.514 1.00 68.38 261 LEU A CA 1
ATOM 2062 C C . LEU A 1 261 ? 1.388 4.330 28.879 1.00 68.38 261 LEU A C 1
ATOM 2064 O O . LEU A 1 261 ? 2.274 5.172 29.035 1.00 68.38 261 LEU A O 1
ATOM 2068 N N . GLY A 1 262 ? 1.047 3.476 29.848 1.00 63.34 262 GLY A N 1
ATOM 2069 C CA . GLY A 1 262 ? 1.643 3.503 31.187 1.00 63.34 262 GLY A CA 1
ATOM 2070 C C . GLY A 1 262 ? 3.146 3.196 31.213 1.00 63.34 262 GLY A C 1
ATOM 2071 O O . GLY A 1 262 ? 3.873 3.758 32.031 1.00 63.34 262 GLY A O 1
ATOM 2072 N N . GLN A 1 263 ? 3.644 2.356 30.301 1.00 64.50 263 GLN A N 1
ATOM 2073 C CA . GLN A 1 263 ? 5.077 2.044 30.213 1.00 64.50 263 GLN A CA 1
ATOM 2074 C C . GLN A 1 263 ? 5.914 3.200 29.648 1.00 64.50 263 GLN A C 1
ATOM 2076 O O . GLN A 1 263 ? 7.086 3.325 30.003 1.00 64.50 263 GLN A O 1
ATOM 2081 N N . HIS A 1 264 ? 5.319 4.060 28.818 1.00 55.41 264 HIS A N 1
ATOM 2082 C CA . HIS A 1 264 ? 5.991 5.237 28.260 1.00 55.41 264 HIS A CA 1
ATOM 2083 C C . HIS A 1 264 ? 6.048 6.426 29.226 1.00 55.41 264 HIS A C 1
ATOM 2085 O O . HIS A 1 264 ? 6.953 7.241 29.114 1.00 55.41 264 HIS A O 1
ATOM 2091 N N . MET A 1 265 ? 5.132 6.516 30.194 1.00 56.03 265 MET A N 1
ATOM 2092 C CA . MET A 1 265 ? 5.111 7.593 31.199 1.00 56.03 265 MET A CA 1
ATOM 2093 C C . MET A 1 265 ? 6.115 7.385 32.352 1.00 56.03 265 MET A C 1
ATOM 2095 O O . MET A 1 265 ? 6.296 8.278 33.175 1.00 56.03 265 MET A O 1
ATOM 2099 N N . LEU A 1 266 ? 6.742 6.204 32.442 1.00 51.12 266 LEU A N 1
ATOM 2100 C CA . LEU A 1 266 ? 7.664 5.812 33.521 1.00 51.12 266 LEU A CA 1
ATOM 2101 C C . LEU A 1 266 ? 9.146 5.765 33.089 1.00 51.12 266 LEU A C 1
ATOM 2103 O O . LEU A 1 266 ? 9.982 5.277 33.852 1.00 51.12 266 LEU A O 1
ATOM 2107 N N . ARG A 1 267 ? 9.481 6.249 31.887 1.00 43.31 267 ARG A N 1
ATOM 2108 C CA . ARG A 1 267 ? 10.856 6.404 31.382 1.00 43.31 267 ARG A CA 1
ATOM 2109 C C . ARG A 1 267 ? 11.133 7.857 31.034 1.00 43.31 267 ARG A C 1
ATOM 2111 O O . ARG A 1 267 ? 12.287 8.272 31.269 1.00 43.31 267 ARG A O 1
#

Sequence (267 aa):
MSALHIAAKKGHDAIIRVLMDSCPDVCGLLDKHGRTAFHIAVESQKEMVVKFFLEEAIRFRDLINLKDNKGNTALHVAATVGHFHILRILTNDSKIDKGATNKDKKTFVDIILSNKELQDNEIITCMHLVQLNMMVTLEIEIVLPLRFEQKVDTRKTNEVESSKEKEKNEIQVEENEEAGRKQLEKPVMVSSDKKKPSKNEGGFANMMEDFNNLNLLVATIIATAAFAAVFAMPGGYNDQGVPILYKSKEFQHFLRFDQLLGQHMLR